Protein AF-A0A397C0P8-F1 (afdb_monomer)

Mean predicted aligned error: 15.75 Å

Structure (mmCIF, N/CA/C/O backbone):
data_AF-A0A397C0P8-F1
#
_entry.id   AF-A0A397C0P8-F1
#
loop_
_atom_site.group_PDB
_atom_site.id
_atom_site.type_symbol
_atom_site.label_atom_id
_atom_site.label_alt_id
_atom_site.label_comp_id
_atom_site.label_asym_id
_atom_site.label_entity_id
_atom_site.label_seq_id
_atom_site.pdbx_PDB_ins_code
_atom_site.Cartn_x
_atom_site.Cartn_y
_atom_site.Cartn_z
_atom_site.occupancy
_atom_site.B_iso_or_equiv
_atom_site.auth_seq_id
_atom_site.auth_comp_id
_atom_site.auth_asym_id
_atom_site.auth_atom_id
_atom_site.pdbx_PDB_model_num
ATOM 1 N N . MET A 1 1 ? -24.902 2.774 13.567 1.00 80.69 1 MET A N 1
ATOM 2 C CA . MET A 1 1 ? -23.503 2.536 13.992 1.00 80.69 1 MET A CA 1
ATOM 3 C C . MET A 1 1 ? -22.785 3.779 14.509 1.00 80.69 1 MET A C 1
ATOM 5 O O . MET A 1 1 ? -22.157 3.687 15.553 1.00 80.69 1 MET A O 1
ATOM 9 N N . THR A 1 2 ? -22.934 4.960 13.901 1.00 84.62 2 THR A N 1
ATOM 10 C CA . THR A 1 2 ? -22.276 6.195 14.388 1.00 84.62 2 THR A CA 1
ATOM 11 C C . THR A 1 2 ? -22.605 6.555 15.844 1.00 84.62 2 THR A C 1
ATOM 13 O O . THR A 1 2 ? -21.698 6.849 16.615 1.00 84.62 2 THR A O 1
ATOM 16 N N . GLN A 1 3 ? -23.877 6.467 16.254 1.00 89.88 3 GLN A N 1
ATOM 17 C CA . GLN A 1 3 ? -24.288 6.738 17.644 1.00 89.88 3 GLN A CA 1
ATOM 18 C C . GLN A 1 3 ? -23.672 5.750 18.644 1.00 89.88 3 GLN A C 1
ATOM 20 O O . GLN A 1 3 ? -23.194 6.150 19.702 1.00 89.88 3 GLN A O 1
ATOM 25 N N . PHE A 1 4 ? -23.600 4.467 18.276 1.00 89.12 4 PHE A N 1
ATOM 26 C CA . PHE A 1 4 ? -22.897 3.458 19.068 1.00 89.12 4 PHE A CA 1
ATOM 27 C C . PHE A 1 4 ? -21.406 3.794 19.203 1.00 89.12 4 PHE A C 1
ATOM 29 O O . PHE A 1 4 ? -20.862 3.742 20.300 1.00 89.12 4 PHE A O 1
ATOM 36 N N . GLY A 1 5 ? -20.763 4.244 18.121 1.00 90.81 5 GLY A N 1
ATOM 37 C CA . GLY A 1 5 ? -19.380 4.718 18.165 1.00 90.81 5 GLY A CA 1
ATOM 38 C C . GLY A 1 5 ? -19.163 5.903 19.102 1.00 90.81 5 GLY A C 1
ATOM 39 O O . GLY A 1 5 ? -18.149 5.949 19.795 1.00 90.81 5 GLY A O 1
ATOM 40 N N . LEU A 1 6 ? -20.102 6.849 19.170 1.00 92.88 6 LEU A N 1
ATOM 41 C CA . LEU A 1 6 ? -20.042 7.952 20.135 1.00 92.88 6 LEU A CA 1
ATOM 42 C C . LEU A 1 6 ? -20.176 7.446 21.576 1.00 92.88 6 LEU A C 1
ATOM 44 O O . LEU A 1 6 ? -19.384 7.838 22.430 1.00 92.88 6 LEU A O 1
ATOM 48 N N . PHE A 1 7 ? -21.117 6.532 21.826 1.00 94.62 7 PHE A N 1
ATOM 49 C CA . PHE A 1 7 ? -21.293 5.901 23.133 1.00 94.62 7 PHE A CA 1
ATOM 50 C C . PHE A 1 7 ? -20.028 5.160 23.591 1.00 94.62 7 PHE A C 1
ATOM 52 O O . PHE A 1 7 ? -19.543 5.427 24.690 1.00 94.62 7 PHE A O 1
ATOM 59 N N . VAL A 1 8 ? -19.465 4.292 22.741 1.00 94.38 8 VAL A N 1
ATOM 60 C CA . VAL A 1 8 ? -18.230 3.543 23.025 1.00 94.38 8 VAL A CA 1
ATOM 61 C C . VAL A 1 8 ? -17.083 4.499 23.324 1.00 94.38 8 VAL A C 1
ATOM 63 O O . VAL A 1 8 ? -16.410 4.355 24.337 1.00 94.38 8 VAL A O 1
ATOM 66 N N . ASN A 1 9 ? -16.894 5.527 22.496 1.00 93.69 9 ASN A N 1
ATOM 67 C CA . ASN A 1 9 ? -15.824 6.500 22.703 1.00 93.69 9 ASN A CA 1
ATOM 68 C C . ASN A 1 9 ? -15.986 7.309 24.004 1.00 93.69 9 ASN A C 1
ATOM 70 O O . ASN A 1 9 ? -14.975 7.677 24.603 1.00 93.69 9 ASN A O 1
ATOM 74 N N . GLY A 1 10 ? -17.222 7.590 24.433 1.00 95.75 10 GLY A N 1
ATOM 75 C CA . GLY A 1 10 ? -17.520 8.275 25.696 1.00 95.75 10 GLY A CA 1
ATOM 76 C C . GLY A 1 10 ? -17.370 7.395 26.941 1.00 95.75 10 GLY A C 1
ATOM 77 O O . GLY A 1 10 ? -17.170 7.921 28.030 1.00 95.75 10 GLY A O 1
ATOM 78 N N . HIS A 1 11 ? -17.414 6.069 26.783 1.00 96.06 11 HIS A N 1
ATOM 79 C CA . HIS A 1 11 ? -17.377 5.094 27.880 1.00 96.06 11 HIS A CA 1
ATOM 80 C C . HIS A 1 11 ? -16.273 4.048 27.685 1.00 96.06 11 HIS A C 1
ATOM 82 O O . HIS A 1 11 ? -16.423 2.903 28.109 1.00 96.06 11 HIS A O 1
ATOM 88 N N . ALA A 1 12 ? -15.174 4.430 27.025 1.00 94.88 12 ALA A N 1
ATOM 89 C CA . ALA A 1 12 ? -14.224 3.482 26.449 1.00 94.88 12 ALA A CA 1
ATOM 90 C C . ALA A 1 12 ? -13.688 2.461 27.465 1.00 94.88 12 ALA A C 1
ATOM 92 O O . ALA A 1 12 ? -13.674 1.265 27.181 1.00 94.88 12 ALA A O 1
ATOM 93 N N . GLU A 1 13 ? -13.322 2.901 28.667 1.00 95.69 13 GLU A N 1
ATOM 94 C CA . GLU A 1 13 ? -12.812 1.999 29.706 1.00 95.69 13 GLU A CA 1
ATOM 95 C C . GLU A 1 13 ? -13.915 1.120 30.314 1.00 95.69 13 GLU A C 1
ATOM 97 O O . GLU A 1 13 ? -13.709 -0.071 30.522 1.00 95.69 13 GLU A O 1
ATOM 102 N N . ALA A 1 14 ? -15.127 1.653 30.497 1.00 96.44 14 ALA A N 1
ATOM 103 C CA . ALA A 1 14 ? -16.252 0.898 31.057 1.00 96.44 14 ALA A CA 1
ATOM 104 C C . ALA A 1 14 ? -16.729 -0.251 30.148 1.00 96.44 14 ALA A C 1
ATOM 106 O O . ALA A 1 14 ? -17.325 -1.218 30.625 1.00 96.44 14 ALA A O 1
ATOM 107 N N . VAL A 1 15 ? -16.493 -0.152 28.836 1.00 94.69 15 VAL A N 1
ATOM 108 C CA . VAL A 1 15 ? -16.878 -1.182 27.856 1.00 94.69 15 VAL A CA 1
ATOM 109 C C . VAL A 1 15 ? -15.688 -1.948 27.272 1.00 94.69 15 VAL A C 1
ATOM 111 O O . VAL A 1 15 ? -15.902 -2.849 26.462 1.00 94.69 15 VAL A O 1
ATOM 114 N N . ARG A 1 16 ? -14.449 -1.642 27.686 1.00 95.62 16 ARG A N 1
ATOM 115 C CA . ARG A 1 16 ? -13.215 -2.220 27.124 1.00 95.62 16 ARG A CA 1
ATOM 116 C C . ARG A 1 16 ? -13.235 -3.743 27.128 1.00 95.62 16 ARG A C 1
ATOM 118 O O . ARG A 1 16 ? -13.073 -4.353 26.075 1.00 95.62 16 ARG A O 1
ATOM 125 N N . ASP A 1 17 ? -13.517 -4.335 28.286 1.00 95.31 17 ASP A N 1
ATOM 126 C CA . ASP A 1 17 ? -13.526 -5.788 28.491 1.00 95.31 17 ASP A CA 1
ATOM 127 C C . ASP A 1 17 ? -14.584 -6.532 27.668 1.00 95.31 17 ASP A C 1
ATOM 129 O O . ASP A 1 17 ? -14.535 -7.755 27.568 1.00 95.31 17 ASP A O 1
ATOM 133 N N . LYS A 1 18 ? -15.543 -5.804 27.085 1.00 92.94 18 LYS A N 1
ATOM 134 C CA . LYS A 1 18 ? -16.573 -6.356 26.199 1.00 92.94 18 LYS A CA 1
ATOM 135 C C . LYS A 1 18 ? -16.204 -6.234 24.721 1.00 92.94 18 LYS A C 1
ATOM 137 O O . LYS A 1 18 ? -16.788 -6.932 23.903 1.00 92.94 18 LYS A O 1
ATOM 142 N N . LEU A 1 19 ? -15.279 -5.338 24.372 1.00 92.81 19 LEU A N 1
ATOM 143 C CA . LEU A 1 19 ? -14.943 -5.022 22.983 1.00 92.81 19 LEU A CA 1
ATOM 144 C C . LEU A 1 19 ? -13.586 -5.578 22.565 1.00 92.81 19 LEU A C 1
ATOM 146 O O . LEU A 1 19 ? -13.484 -6.154 21.486 1.00 92.81 19 LEU A O 1
ATOM 150 N N . VAL A 1 20 ? -12.548 -5.433 23.390 1.00 96.19 20 VAL A N 1
ATOM 151 C CA . VAL A 1 20 ? -11.166 -5.767 23.011 1.00 96.19 20 VAL A CA 1
ATOM 152 C C . VAL A 1 20 ? -10.491 -6.690 24.021 1.00 96.19 20 VAL A C 1
ATOM 154 O O . VAL A 1 20 ? -10.729 -6.612 25.223 1.00 96.19 20 VAL A O 1
ATOM 157 N N . LYS A 1 21 ? -9.619 -7.579 23.530 1.00 96.19 21 LYS A N 1
ATOM 158 C CA . LYS A 1 21 ? -8.904 -8.562 24.365 1.00 96.19 21 LYS A CA 1
ATOM 159 C C . LYS A 1 21 ? -7.858 -7.918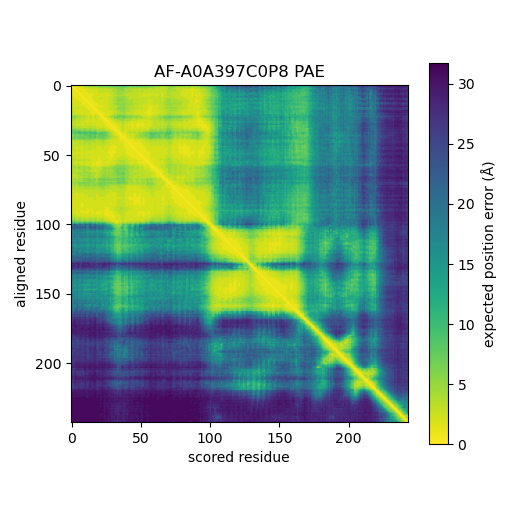 25.285 1.00 96.19 21 LYS A C 1
ATOM 161 O O . LYS A 1 21 ? -7.559 -8.458 26.348 1.00 96.19 21 LYS A O 1
ATOM 166 N N . HIS A 1 22 ? -7.274 -6.792 24.870 1.00 94.94 22 HIS A N 1
ATOM 167 C CA . HIS A 1 22 ? -6.216 -6.113 25.618 1.00 94.94 22 HIS A CA 1
ATOM 168 C C . HIS A 1 22 ? -6.798 -5.228 26.729 1.00 94.94 22 HIS A C 1
ATOM 170 O O . HIS A 1 22 ? -7.733 -4.457 26.511 1.00 94.94 22 HIS A O 1
ATOM 176 N N . LYS A 1 23 ? -6.219 -5.339 27.928 1.00 92.81 23 LYS A N 1
ATOM 177 C CA . LYS A 1 23 ? -6.757 -4.725 29.151 1.00 92.81 23 LYS A CA 1
ATOM 178 C C . LYS A 1 23 ? -6.413 -3.253 29.321 1.00 92.81 23 LYS A C 1
ATOM 180 O O . LYS A 1 23 ? -7.170 -2.531 29.951 1.00 92.81 23 LYS A O 1
ATOM 185 N N . GLU A 1 24 ? -5.321 -2.797 28.722 1.00 93.25 24 GLU A N 1
ATOM 186 C CA . GLU A 1 24 ? -4.852 -1.420 28.846 1.00 93.25 24 GLU A CA 1
ATOM 187 C C . GLU A 1 24 ? -4.226 -0.942 27.536 1.00 93.25 24 GLU A C 1
ATOM 189 O O . GLU A 1 24 ? -3.826 -1.741 26.684 1.00 93.25 24 GLU A O 1
ATOM 194 N N . GLY A 1 25 ? -4.136 0.379 27.382 1.00 94.25 25 GLY A N 1
ATOM 195 C CA . GLY A 1 25 ? -3.481 1.006 26.240 1.00 94.25 25 GLY A CA 1
ATOM 196 C C . GLY A 1 25 ? -4.190 0.748 24.910 1.00 94.25 25 GLY A C 1
ATOM 197 O O . GLY A 1 25 ? -5.416 0.591 24.848 1.00 94.25 25 GLY A O 1
ATOM 198 N N . THR A 1 26 ? -3.392 0.756 23.840 1.00 96.31 26 THR A N 1
ATOM 199 C CA . THR A 1 26 ? -3.860 0.589 22.462 1.00 96.31 26 THR A CA 1
ATOM 200 C C . THR A 1 26 ? -3.026 -0.428 21.699 1.00 96.31 26 THR A C 1
ATOM 202 O O . THR A 1 26 ? -1.800 -0.423 21.816 1.00 96.31 26 THR A O 1
ATOM 205 N N . GLN A 1 27 ? -3.665 -1.205 20.830 1.00 96.69 27 GLN A N 1
ATOM 206 C CA . GLN A 1 27 ? -2.996 -2.117 19.904 1.00 96.69 27 GLN A CA 1
ATOM 207 C C . GLN A 1 27 ? -2.708 -1.425 18.563 1.00 96.69 27 GLN A C 1
ATOM 209 O O . GLN A 1 27 ? -3.587 -0.810 17.960 1.00 96.69 27 GLN A O 1
ATOM 214 N N . GLY A 1 28 ? -1.473 -1.527 18.072 1.00 96.81 28 GLY A N 1
ATOM 215 C CA . GLY A 1 28 ? -1.104 -1.011 16.752 1.00 96.81 28 GLY A CA 1
ATOM 216 C C . GLY A 1 28 ? -1.494 -1.969 15.632 1.00 96.81 28 GLY A C 1
ATOM 217 O O . GLY A 1 28 ? -1.128 -3.142 15.680 1.00 96.81 28 GLY A O 1
ATOM 218 N N . LEU A 1 29 ? -2.189 -1.453 14.618 1.00 97.44 29 LEU A N 1
ATOM 219 C CA . LEU A 1 29 ? -2.523 -2.153 13.378 1.00 97.44 29 LEU A CA 1
ATOM 220 C C . LEU A 1 29 ? -1.790 -1.494 12.211 1.00 97.44 29 LEU A C 1
ATOM 222 O O . LEU A 1 29 ? -1.786 -0.264 12.077 1.00 97.44 29 LEU A O 1
ATOM 226 N N . VAL A 1 30 ? -1.159 -2.312 11.365 1.00 95.44 30 VAL A N 1
ATOM 227 C CA . VAL A 1 30 ? -0.330 -1.825 10.258 1.00 95.44 30 VAL A CA 1
ATOM 228 C C . VAL A 1 30 ? -0.725 -2.507 8.959 1.00 95.44 30 VAL A C 1
ATOM 230 O O . VAL A 1 30 ? -0.586 -3.721 8.811 1.00 95.44 30 VAL A O 1
ATOM 233 N N . VAL A 1 31 ? -1.139 -1.711 7.975 1.00 93.06 31 VAL A N 1
ATOM 234 C CA . VAL A 1 31 ? -1.390 -2.184 6.609 1.00 93.06 31 VAL A CA 1
ATOM 235 C C . VAL A 1 31 ? -0.306 -1.654 5.685 1.00 93.06 31 VAL A C 1
ATOM 237 O O . VAL A 1 31 ? 0.074 -0.485 5.750 1.00 93.06 31 VAL A O 1
ATOM 240 N N . LYS A 1 32 ? 0.208 -2.529 4.822 1.00 88.56 32 LYS A N 1
ATOM 241 C CA . LYS A 1 32 ? 1.144 -2.172 3.755 1.00 88.56 32 LYS A CA 1
ATOM 242 C C . LYS A 1 32 ? 0.407 -2.210 2.424 1.00 88.56 32 LYS A C 1
ATOM 244 O O . LYS A 1 32 ? -0.271 -3.194 2.144 1.00 88.56 32 LYS A O 1
ATOM 249 N N . ALA A 1 33 ? 0.559 -1.168 1.617 1.00 84.81 33 ALA A N 1
ATOM 250 C CA . ALA A 1 33 ? -0.023 -1.107 0.281 1.00 84.81 33 ALA A CA 1
ATOM 251 C C . ALA A 1 33 ? 0.955 -0.480 -0.712 1.00 84.81 33 ALA A C 1
ATOM 253 O O . ALA A 1 33 ? 1.837 0.293 -0.329 1.00 84.81 33 ALA A O 1
ATOM 254 N N . VAL A 1 34 ? 0.807 -0.824 -1.989 1.00 78.75 34 VAL A N 1
ATOM 255 C CA . VAL A 1 34 ? 1.521 -0.157 -3.080 1.00 78.75 34 VAL A CA 1
ATOM 256 C C . VAL A 1 34 ? 0.727 1.080 -3.490 1.00 78.75 34 VAL A C 1
ATOM 258 O O . VAL A 1 34 ? -0.500 1.043 -3.526 1.00 78.75 34 VAL A O 1
ATOM 261 N N . GLY A 1 35 ? 1.423 2.181 -3.763 1.00 74.25 35 GLY A N 1
ATOM 262 C CA . GLY A 1 35 ? 0.819 3.422 -4.240 1.00 74.25 35 GLY A CA 1
ATOM 263 C C . GLY A 1 35 ? 1.264 4.649 -3.452 1.00 74.25 35 GLY A C 1
ATOM 264 O O . GLY A 1 35 ? 2.120 4.594 -2.572 1.00 74.25 35 GLY A O 1
ATOM 265 N N . SER A 1 36 ? 0.677 5.789 -3.796 1.00 75.69 36 SER A N 1
ATOM 266 C CA . SER A 1 36 ? 0.882 7.075 -3.129 1.00 75.69 36 SER A CA 1
ATOM 267 C C . SER A 1 36 ? -0.357 7.463 -2.328 1.00 75.69 36 SER A C 1
ATOM 269 O O . SER A 1 36 ? -1.413 6.862 -2.490 1.00 75.69 36 SER A O 1
ATOM 271 N N . LEU A 1 37 ? -0.284 8.530 -1.527 1.00 76.31 37 LEU A N 1
ATOM 272 C CA . LEU A 1 37 ? -1.462 9.063 -0.825 1.00 76.31 37 LEU A CA 1
ATOM 273 C C . LEU A 1 37 ? -2.644 9.360 -1.774 1.00 76.31 37 LEU A C 1
ATOM 275 O O . LEU A 1 37 ? -3.798 9.301 -1.358 1.00 76.31 37 LEU A O 1
ATOM 279 N N . ARG A 1 38 ? -2.348 9.680 -3.042 1.00 79.00 38 ARG A N 1
ATOM 280 C CA . ARG A 1 38 ? -3.343 10.015 -4.070 1.00 79.00 38 ARG A CA 1
ATOM 281 C C . ARG A 1 38 ? -3.820 8.818 -4.889 1.00 79.00 38 ARG A C 1
ATOM 283 O O . ARG A 1 38 ? -4.856 8.930 -5.527 1.00 79.00 38 ARG A O 1
ATOM 290 N N . THR A 1 39 ? -3.059 7.726 -4.914 1.00 80.56 39 THR A N 1
ATOM 291 C CA . THR A 1 39 ? -3.330 6.572 -5.789 1.00 80.56 39 THR A CA 1
ATOM 292 C C . THR A 1 39 ? -3.635 5.292 -5.027 1.00 80.56 39 THR A C 1
ATOM 294 O O . THR A 1 39 ? -4.123 4.340 -5.623 1.00 80.56 39 THR A O 1
ATOM 297 N N . VAL A 1 40 ? -3.364 5.254 -3.721 1.00 84.69 40 VAL A N 1
ATOM 298 C CA . VAL A 1 40 ? -3.695 4.100 -2.891 1.00 84.69 40 VAL A CA 1
ATOM 299 C C . VAL A 1 40 ? -5.208 3.950 -2.760 1.00 84.69 40 VAL A C 1
ATOM 301 O O . VAL A 1 40 ? -5.934 4.925 -2.560 1.00 84.69 40 VAL A O 1
ATOM 304 N N . ASP A 1 41 ? -5.670 2.706 -2.827 1.00 89.94 41 ASP A N 1
ATOM 305 C CA . ASP A 1 41 ? -7.048 2.350 -2.526 1.00 89.94 41 ASP A CA 1
ATOM 306 C C . ASP A 1 41 ? -7.303 2.459 -1.012 1.00 89.94 41 ASP A C 1
ATOM 308 O O . ASP A 1 41 ? -6.924 1.595 -0.215 1.00 89.94 41 ASP A O 1
ATOM 312 N N . HIS A 1 42 ? -7.946 3.553 -0.603 1.00 90.38 42 HIS A N 1
ATOM 313 C CA . HIS A 1 42 ? -8.305 3.801 0.797 1.00 90.38 42 HIS A CA 1
ATOM 314 C C . HIS A 1 42 ? -9.363 2.823 1.322 1.00 90.38 42 HIS A C 1
ATOM 316 O O . HIS A 1 42 ? -9.376 2.535 2.520 1.00 90.38 42 HIS A O 1
ATOM 322 N N . GLY A 1 43 ? -10.220 2.288 0.448 1.00 93.19 43 GLY A N 1
ATOM 323 C CA . GLY A 1 43 ? -11.213 1.280 0.811 1.00 93.19 43 GLY A CA 1
ATOM 324 C C . GLY A 1 43 ? -10.558 -0.049 1.168 1.00 93.19 43 GLY A C 1
ATOM 325 O O . GLY A 1 43 ? -10.869 -0.636 2.209 1.00 93.19 43 GLY A O 1
ATOM 326 N N . PHE A 1 44 ? -9.571 -0.466 0.374 1.00 92.81 44 PHE A N 1
ATOM 327 C CA . PHE A 1 44 ? -8.722 -1.612 0.687 1.00 92.81 44 PHE A CA 1
ATOM 328 C C . PHE A 1 44 ? -7.996 -1.428 2.026 1.00 92.81 44 PHE A C 1
ATOM 330 O O . PHE A 1 44 ? -8.041 -2.317 2.876 1.00 92.81 44 PHE A O 1
ATOM 337 N N . LEU A 1 45 ? -7.382 -0.260 2.264 1.00 94.94 45 LEU A N 1
ATOM 338 C CA . LEU A 1 45 ? -6.706 0.026 3.537 1.00 94.94 45 LEU A CA 1
ATOM 339 C C . LEU A 1 45 ? -7.657 -0.095 4.737 1.00 94.94 45 LEU A C 1
ATOM 341 O O . LEU A 1 45 ? -7.306 -0.730 5.732 1.00 94.94 45 LEU A O 1
ATOM 345 N N . ALA A 1 46 ? -8.851 0.497 4.644 1.00 95.31 46 ALA A N 1
ATOM 346 C CA . ALA A 1 46 ? -9.842 0.458 5.716 1.00 95.31 46 ALA A CA 1
ATOM 347 C C . ALA A 1 46 ? -10.316 -0.974 6.000 1.00 95.31 46 ALA A C 1
ATOM 349 O O . ALA A 1 46 ? -10.345 -1.394 7.156 1.00 95.31 46 ALA A O 1
ATOM 350 N N . THR A 1 47 ? -10.619 -1.737 4.948 1.00 94.56 47 THR A N 1
ATOM 351 C CA . THR A 1 47 ? -11.088 -3.126 5.060 1.00 94.56 47 THR A CA 1
ATOM 352 C C . THR A 1 47 ? -10.016 -4.021 5.687 1.00 94.56 47 THR A C 1
ATOM 354 O O . THR A 1 47 ? -10.299 -4.776 6.614 1.00 94.56 47 THR A O 1
ATOM 357 N N . GLN A 1 48 ? -8.755 -3.875 5.267 1.00 95.50 48 GLN A N 1
ATOM 358 C CA . GLN A 1 48 ? -7.634 -4.638 5.826 1.00 95.50 48 GLN A CA 1
ATOM 359 C C . GLN A 1 48 ? -7.370 -4.314 7.302 1.00 95.50 48 GLN A C 1
ATOM 361 O O . GLN A 1 48 ? -7.037 -5.211 8.077 1.00 95.50 48 GLN A O 1
ATOM 366 N N . LEU A 1 49 ? -7.524 -3.051 7.714 1.00 96.50 49 LEU A N 1
ATOM 367 C CA . LEU A 1 49 ? -7.406 -2.671 9.125 1.00 96.50 49 LEU A CA 1
ATOM 368 C C . LEU A 1 49 ? -8.516 -3.307 9.972 1.00 96.50 49 LEU A C 1
ATOM 370 O O . LEU A 1 49 ? -8.229 -3.788 11.065 1.00 96.50 49 LEU A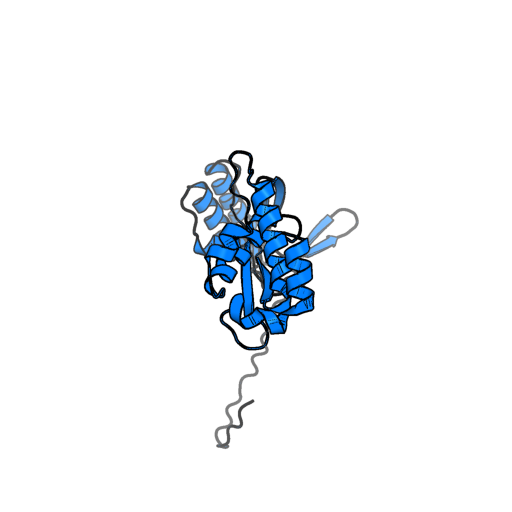 O 1
ATOM 374 N N . VAL A 1 50 ? -9.757 -3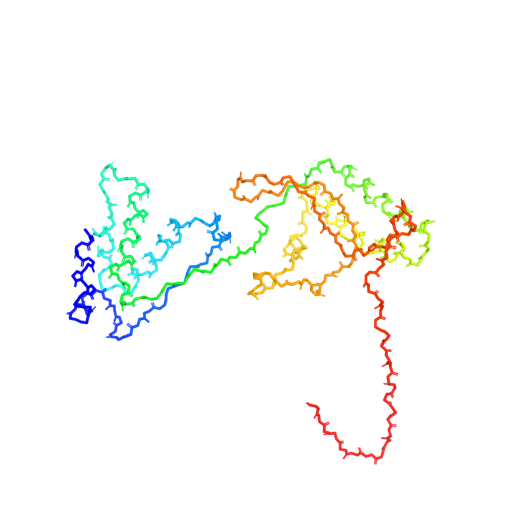.350 9.476 1.00 95.06 50 VAL A N 1
ATOM 375 C CA . VAL A 1 50 ? -10.870 -4.026 10.169 1.00 95.06 50 VAL A CA 1
ATOM 376 C C . VAL A 1 50 ? -10.634 -5.533 10.258 1.00 95.06 50 VAL A C 1
ATOM 378 O O . VAL A 1 50 ? -10.855 -6.125 11.316 1.00 95.06 50 VAL A O 1
ATOM 381 N N . GLN A 1 51 ? -10.107 -6.150 9.199 1.00 93.94 51 GLN A N 1
ATOM 382 C CA . GLN A 1 51 ? -9.762 -7.569 9.221 1.00 93.94 51 GLN A CA 1
ATOM 383 C C . GLN A 1 51 ? -8.732 -7.880 10.316 1.00 93.94 51 GLN A C 1
ATOM 385 O O . GLN A 1 51 ? -8.961 -8.772 11.124 1.00 93.94 51 GLN A O 1
ATOM 390 N N . GLN A 1 52 ? -7.644 -7.103 10.405 1.00 95.50 52 GLN A N 1
ATOM 391 C CA . GLN A 1 52 ? -6.651 -7.265 11.478 1.00 95.50 52 GLN A CA 1
ATOM 392 C C . GLN A 1 52 ? -7.241 -6.973 12.865 1.00 95.50 52 GLN A C 1
ATOM 394 O O . GLN A 1 52 ? -6.923 -7.653 13.834 1.00 95.50 52 GLN A O 1
ATOM 399 N N . MET A 1 53 ? -8.107 -5.961 12.980 1.00 95.62 53 MET A N 1
ATOM 400 C CA . MET A 1 53 ? -8.761 -5.603 14.242 1.00 95.62 53 MET A CA 1
ATOM 401 C C . MET A 1 53 ? -9.589 -6.754 14.810 1.00 95.62 53 MET A C 1
ATOM 403 O O . MET A 1 53 ? -9.620 -6.928 16.027 1.00 95.62 53 MET A O 1
ATOM 407 N N . THR A 1 54 ? -10.241 -7.526 13.940 1.00 93.44 54 THR A N 1
ATOM 408 C CA . THR A 1 54 ? -11.155 -8.613 14.317 1.00 93.44 54 THR A CA 1
ATOM 409 C C . THR A 1 54 ? -10.469 -9.653 15.207 1.00 93.44 54 THR A C 1
ATOM 411 O O . THR A 1 54 ? -11.056 -10.096 16.193 1.00 93.44 54 THR A O 1
ATOM 414 N N . ASP A 1 55 ? -9.185 -9.934 14.971 1.00 93.62 55 ASP A N 1
ATOM 415 C CA . ASP A 1 55 ? -8.388 -10.866 15.783 1.00 93.62 55 ASP A CA 1
ATOM 416 C C . ASP A 1 55 ? -8.160 -10.380 17.226 1.00 93.62 55 ASP A C 1
ATOM 418 O O . ASP A 1 55 ? -7.845 -11.166 18.129 1.00 93.62 55 ASP A O 1
ATOM 422 N N . HIS A 1 56 ? -8.350 -9.085 17.471 1.00 95.00 56 HIS A N 1
ATOM 423 C CA . HIS A 1 56 ? -8.167 -8.436 18.764 1.00 95.00 56 HIS A CA 1
ATOM 424 C C . HIS A 1 56 ? -9.484 -8.120 19.488 1.00 95.00 56 HIS A C 1
ATOM 426 O O . HIS A 1 56 ? -9.438 -7.627 20.621 1.00 95.00 56 HIS A O 1
ATOM 432 N N . LEU A 1 57 ? -10.637 -8.410 18.877 1.00 94.38 57 LEU A N 1
ATOM 433 C CA . LEU A 1 57 ? -11.950 -8.241 19.502 1.00 94.38 57 LEU A CA 1
ATOM 434 C C . LEU A 1 57 ? -12.281 -9.415 20.423 1.00 94.38 57 LEU A C 1
ATOM 436 O O . LEU A 1 57 ? -11.904 -10.550 20.145 1.00 94.38 57 LEU A O 1
ATOM 440 N N . VAL A 1 58 ? -12.993 -9.160 21.522 1.00 94.38 58 VAL A N 1
ATOM 441 C CA . VAL A 1 58 ? -13.469 -10.242 22.411 1.00 94.38 58 VAL A CA 1
ATOM 442 C C . VAL A 1 58 ? -14.431 -11.164 21.666 1.00 94.38 58 VAL A C 1
ATOM 444 O O . VAL A 1 58 ? -14.302 -12.382 21.754 1.00 94.38 58 VAL A O 1
ATOM 447 N N . ASP A 1 59 ? -15.342 -10.565 20.903 1.00 92.06 59 ASP A N 1
ATOM 448 C CA . ASP A 1 59 ? -16.265 -11.249 20.009 1.00 92.06 59 ASP A CA 1
ATOM 449 C C . ASP A 1 59 ? -16.084 -10.703 18.587 1.00 92.06 59 ASP A C 1
ATOM 451 O O . ASP A 1 59 ? -16.347 -9.527 18.312 1.00 92.06 59 ASP A O 1
ATOM 455 N N . SER A 1 60 ? -15.613 -11.557 17.677 1.00 88.44 60 SER A N 1
ATOM 456 C CA . SER A 1 60 ? -15.418 -11.204 16.272 1.00 88.44 60 SER A CA 1
ATOM 457 C C . SER A 1 60 ? -16.735 -10.886 15.563 1.00 88.44 60 SER A C 1
ATOM 459 O O . SER A 1 60 ? -16.721 -10.090 14.624 1.00 88.44 60 SER A O 1
ATOM 461 N N . ALA A 1 61 ? -17.873 -11.410 16.035 1.00 87.44 61 ALA A N 1
ATOM 462 C CA . ALA A 1 61 ? -19.190 -11.142 15.455 1.00 87.44 61 ALA A CA 1
ATOM 463 C C . ALA A 1 61 ? -19.588 -9.659 15.550 1.00 87.44 61 ALA A C 1
ATOM 465 O O . ALA A 1 61 ? -20.408 -9.182 14.767 1.00 87.44 61 ALA A O 1
ATOM 466 N N . ILE A 1 62 ? -18.966 -8.885 16.449 1.00 85.50 62 ILE A N 1
ATOM 467 C CA . ILE A 1 62 ? -19.158 -7.430 16.521 1.00 85.50 62 ILE A CA 1
ATOM 468 C C . ILE A 1 62 ? -18.741 -6.761 15.206 1.00 85.50 62 ILE A C 1
ATOM 470 O O . ILE A 1 62 ? -19.397 -5.818 14.765 1.00 85.50 62 ILE A O 1
ATOM 474 N N . SER A 1 63 ? -17.676 -7.246 14.561 1.00 85.38 63 SER A N 1
ATOM 475 C CA . SER A 1 63 ? -17.238 -6.711 13.268 1.00 85.38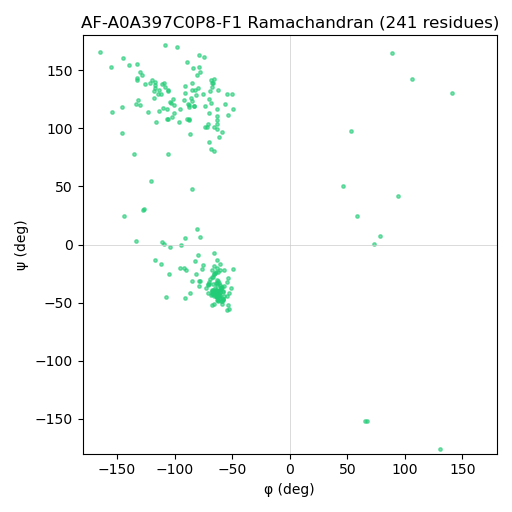 63 SER A CA 1
ATOM 476 C C . SER A 1 63 ? -18.290 -6.951 12.179 1.00 85.38 63 SER A C 1
ATOM 478 O O . SER A 1 63 ? -18.657 -6.018 11.466 1.00 85.38 63 SER A O 1
ATOM 480 N N . GLU A 1 64 ? -18.856 -8.157 12.123 1.00 83.75 64 GLU A N 1
ATOM 481 C CA . GLU A 1 64 ? -19.916 -8.536 11.183 1.00 83.75 64 GLU A CA 1
ATOM 482 C C . GLU A 1 64 ? -21.228 -7.794 11.450 1.00 83.75 64 GLU A C 1
ATOM 484 O O . GLU A 1 64 ? -21.940 -7.446 10.516 1.00 83.75 64 GLU A O 1
ATOM 489 N N . TRP A 1 65 ? -21.538 -7.509 12.717 1.00 85.38 65 TRP A N 1
ATOM 490 C CA . TRP A 1 65 ? -22.728 -6.755 13.106 1.00 85.38 65 TRP A CA 1
ATOM 491 C C . TRP A 1 65 ? -22.645 -5.268 12.727 1.00 85.38 65 TRP A C 1
ATOM 493 O O . TRP A 1 65 ? -23.657 -4.649 12.389 1.00 85.38 65 TRP A O 1
ATOM 503 N N . VAL A 1 66 ? -21.448 -4.676 12.785 1.00 83.88 66 VAL A N 1
ATOM 504 C CA . VAL A 1 66 ? -21.225 -3.271 12.404 1.00 83.88 66 VAL A CA 1
ATOM 505 C C . VAL A 1 66 ? -21.142 -3.107 10.885 1.00 83.88 66 VAL A C 1
ATOM 507 O O . VAL A 1 66 ? -21.601 -2.086 10.359 1.00 83.88 66 VAL A O 1
ATOM 510 N N . LEU A 1 67 ? -20.563 -4.081 10.178 1.00 89.19 67 LEU A N 1
ATOM 511 C CA . LEU A 1 67 ? -20.452 -4.060 8.723 1.00 89.19 67 LEU A CA 1
ATOM 512 C C . LEU A 1 67 ? -21.805 -4.391 8.064 1.00 89.19 67 LEU A C 1
ATOM 514 O O . LEU A 1 67 ? -22.421 -5.403 8.386 1.00 89.19 67 LEU A O 1
ATOM 518 N N . PRO A 1 68 ? -22.286 -3.578 7.108 1.00 85.88 68 PRO A N 1
ATOM 519 C CA . PRO A 1 68 ? -23.560 -3.847 6.452 1.00 85.88 68 PRO A CA 1
ATOM 520 C C . PRO A 1 68 ? -23.496 -5.134 5.612 1.00 85.88 68 PRO A C 1
ATOM 522 O O . PRO A 1 68 ? -22.488 -5.428 4.965 1.00 85.88 68 PRO A O 1
ATOM 525 N N . SER A 1 69 ? -24.592 -5.896 5.612 1.00 89.12 69 SER A N 1
ATOM 526 C CA . SER A 1 69 ? -24.721 -7.178 4.899 1.00 89.12 69 SER A CA 1
ATOM 527 C C . SER A 1 69 ? -26.122 -7.407 4.307 1.00 89.12 69 SER A C 1
ATOM 529 O O . SER A 1 69 ? -26.532 -8.541 4.068 1.00 89.12 69 SER A O 1
ATOM 531 N N . PHE A 1 70 ? -26.866 -6.330 4.040 1.00 89.44 70 PHE A N 1
ATOM 532 C CA . PHE A 1 70 ? -28.192 -6.390 3.422 1.00 89.44 70 PHE A CA 1
ATOM 533 C C . PHE A 1 70 ? -28.100 -6.708 1.924 1.00 89.44 70 PHE A C 1
ATOM 535 O O . PHE A 1 70 ? -27.077 -6.476 1.287 1.00 89.44 70 PHE A O 1
ATOM 542 N N . ILE A 1 71 ? -29.200 -7.164 1.319 1.00 92.25 71 ILE A N 1
ATOM 543 C CA . ILE A 1 71 ? -29.251 -7.465 -0.126 1.00 92.25 71 ILE A CA 1
ATOM 544 C C . ILE A 1 71 ? -28.972 -6.243 -1.019 1.00 92.25 71 ILE A C 1
ATOM 546 O O . ILE A 1 71 ? -28.591 -6.397 -2.172 1.00 92.25 71 ILE A O 1
ATOM 550 N N . THR A 1 72 ? -29.164 -5.033 -0.491 1.00 93.69 72 THR A N 1
ATOM 551 C CA . THR A 1 72 ? -28.870 -3.765 -1.173 1.00 93.69 72 THR A CA 1
ATOM 552 C C . THR A 1 72 ? -27.484 -3.216 -0.835 1.00 93.69 72 THR A C 1
ATOM 554 O O . THR A 1 72 ? -27.141 -2.133 -1.295 1.00 93.69 72 THR A O 1
ATOM 557 N N . THR A 1 73 ? -26.707 -3.905 0.007 1.00 92.88 73 THR A N 1
ATOM 558 C CA . THR A 1 73 ? -25.368 -3.466 0.404 1.00 92.88 73 THR A CA 1
ATOM 559 C C . THR A 1 73 ? -24.405 -3.583 -0.768 1.00 92.88 73 THR A C 1
ATOM 561 O O . THR A 1 73 ? -24.214 -4.658 -1.332 1.00 92.88 73 THR A O 1
ATOM 564 N N . THR A 1 74 ? -23.748 -2.471 -1.076 1.00 94.56 74 THR A N 1
ATOM 565 C CA . THR A 1 74 ? -22.679 -2.370 -2.069 1.00 94.56 74 THR A CA 1
ATOM 566 C C . THR A 1 74 ? -21.296 -2.417 -1.414 1.00 94.56 74 THR A C 1
ATOM 568 O O . THR A 1 74 ? -21.151 -2.289 -0.194 1.00 94.56 74 THR A O 1
ATOM 571 N N . ASP A 1 75 ? -20.247 -2.532 -2.228 1.00 92.06 75 ASP A N 1
ATOM 572 C CA . ASP A 1 75 ? -18.863 -2.446 -1.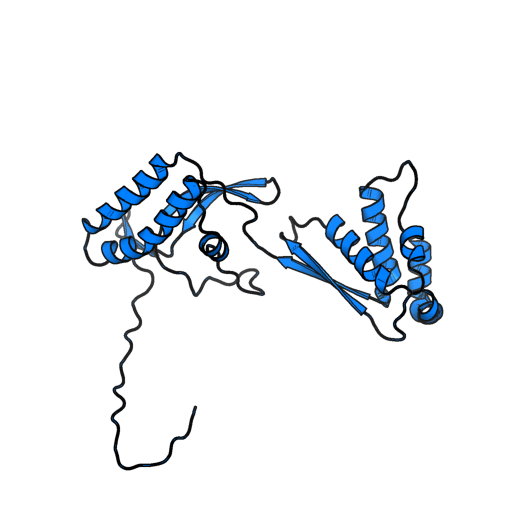744 1.00 92.06 75 ASP A CA 1
ATOM 573 C C . ASP A 1 75 ? -18.555 -1.080 -1.109 1.00 92.06 75 ASP A C 1
ATOM 575 O O . ASP A 1 75 ? -17.834 -1.001 -0.116 1.00 92.06 75 ASP A O 1
ATOM 579 N N . HIS A 1 76 ? -19.171 -0.004 -1.611 1.00 92.69 76 HIS A N 1
ATOM 580 C CA . HIS A 1 76 ? -19.034 1.333 -1.030 1.00 92.69 76 HIS A CA 1
ATOM 581 C C . HIS A 1 76 ? -19.623 1.392 0.384 1.00 92.69 76 HIS A C 1
ATOM 583 O O . HIS A 1 76 ? -18.997 1.951 1.286 1.00 92.69 76 HIS A O 1
ATOM 589 N N . ASP A 1 77 ? -20.780 0.762 0.608 1.00 92.94 77 ASP A N 1
ATOM 590 C CA . ASP A 1 77 ? -21.398 0.686 1.936 1.00 92.94 77 ASP A CA 1
ATOM 591 C C . ASP A 1 77 ? -20.503 -0.075 2.921 1.00 92.94 77 ASP A C 1
ATOM 593 O O . ASP A 1 77 ? -20.347 0.337 4.073 1.00 92.94 77 ASP A O 1
ATOM 597 N N . ARG A 1 78 ? -19.857 -1.157 2.465 1.00 92.62 78 ARG A N 1
ATOM 598 C CA . ARG A 1 78 ? -18.889 -1.915 3.272 1.00 92.62 78 ARG A CA 1
ATOM 599 C C . ARG A 1 78 ? -17.628 -1.120 3.591 1.00 92.62 78 ARG A C 1
ATOM 601 O O . ARG A 1 78 ? -17.149 -1.183 4.725 1.00 92.62 78 ARG A O 1
ATOM 608 N N . ILE A 1 79 ? -17.114 -0.335 2.645 1.00 94.12 79 ILE A N 1
ATOM 609 C CA . ILE A 1 79 ? -15.975 0.563 2.881 1.00 94.12 79 ILE A CA 1
ATOM 610 C C . ILE A 1 79 ? -16.341 1.621 3.930 1.00 94.12 79 ILE A C 1
ATOM 612 O O . ILE A 1 79 ? -15.605 1.810 4.900 1.00 94.12 79 ILE A O 1
ATOM 616 N N . VAL A 1 80 ? -17.500 2.272 3.790 1.00 93.12 80 VAL A N 1
ATOM 617 C CA . VAL A 1 80 ? -17.984 3.258 4.771 1.00 93.12 80 VAL A CA 1
ATOM 618 C C . VAL A 1 80 ? -18.178 2.607 6.141 1.00 93.12 80 VAL A C 1
ATOM 620 O O . VAL A 1 80 ? -17.722 3.153 7.147 1.00 93.12 80 VAL A O 1
ATOM 623 N N . GLY A 1 81 ? -18.781 1.416 6.193 1.00 93.06 81 GLY A N 1
ATOM 624 C CA . GLY A 1 81 ? -18.925 0.630 7.419 1.00 93.06 81 GLY A CA 1
ATOM 625 C C . GLY A 1 81 ? -17.581 0.315 8.074 1.00 93.06 81 GLY A C 1
ATOM 626 O O . GLY A 1 81 ? -17.444 0.453 9.290 1.00 93.06 81 GLY A O 1
ATOM 627 N N . SER A 1 82 ? -16.565 -0.007 7.271 1.00 95.06 82 SER A N 1
ATOM 628 C CA . SER A 1 82 ? -15.212 -0.269 7.760 1.00 95.06 82 SER A CA 1
ATOM 629 C C . SER A 1 82 ? -14.617 0.973 8.421 1.00 95.06 82 SER A C 1
ATOM 631 O O . SER A 1 82 ? -14.158 0.906 9.558 1.00 95.06 82 SER A O 1
ATOM 633 N N . VAL A 1 83 ? -14.708 2.141 7.777 1.00 94.31 83 VAL A N 1
ATOM 634 C CA . VAL A 1 83 ? -14.244 3.413 8.360 1.00 94.31 83 VAL A CA 1
ATOM 635 C C . VAL A 1 83 ? -14.994 3.746 9.655 1.00 94.31 83 VAL A C 1
ATOM 637 O O . VAL A 1 83 ? -14.378 4.179 10.632 1.00 94.31 83 VAL A O 1
ATOM 640 N N . VAL A 1 84 ? -16.309 3.506 9.706 1.00 93.50 84 VAL A N 1
ATOM 641 C CA . VAL A 1 84 ? -17.109 3.701 10.925 1.00 93.50 84 VAL A CA 1
ATOM 642 C C . VAL A 1 84 ? -16.643 2.769 12.045 1.00 93.50 84 VAL A C 1
ATOM 644 O O . VAL A 1 84 ? -16.494 3.230 13.176 1.00 93.50 84 VAL A O 1
ATOM 647 N N . MET A 1 85 ? -16.348 1.500 11.754 1.00 93.38 85 MET A N 1
ATOM 648 C CA . MET A 1 85 ? -15.813 0.550 12.736 1.00 93.38 85 MET A CA 1
ATOM 649 C C . MET A 1 85 ? -14.453 1.007 13.285 1.00 93.38 85 MET A C 1
ATOM 651 O O . MET A 1 85 ? -14.254 1.048 14.501 1.00 93.38 85 MET A O 1
ATOM 655 N N . LEU A 1 86 ? -13.545 1.463 12.414 1.00 94.94 86 LEU A N 1
ATOM 656 C CA . LEU A 1 86 ? -12.267 2.044 12.842 1.00 94.94 86 LEU A CA 1
ATOM 657 C C . LEU A 1 86 ? -12.472 3.273 13.748 1.00 94.94 86 LEU A C 1
ATOM 659 O O . LEU A 1 86 ? -11.746 3.459 14.728 1.00 94.94 86 LEU A O 1
ATOM 663 N N . ALA A 1 87 ? -13.482 4.101 13.466 1.00 93.81 87 ALA A N 1
ATOM 664 C CA . ALA A 1 87 ? -13.822 5.262 14.287 1.00 93.81 87 ALA A CA 1
ATOM 665 C C . ALA A 1 87 ? -14.453 4.888 15.644 1.00 93.81 87 ALA A C 1
ATOM 667 O O . ALA A 1 87 ? -14.207 5.578 16.638 1.00 93.81 87 ALA A O 1
ATOM 668 N N . VAL A 1 88 ? -15.239 3.808 15.706 1.00 93.06 88 VAL A N 1
ATOM 669 C CA . VAL A 1 88 ? -15.789 3.244 16.954 1.00 93.06 88 VAL A CA 1
ATOM 670 C C . VAL A 1 88 ? -14.649 2.773 17.856 1.00 93.06 88 VAL A C 1
ATOM 672 O O . VAL A 1 88 ? -14.630 3.092 19.042 1.00 93.06 88 VAL A O 1
ATOM 675 N N . ALA A 1 89 ? -13.666 2.073 17.287 1.00 93.62 89 ALA A N 1
ATOM 676 C CA . ALA A 1 89 ? -12.597 1.430 18.042 1.00 93.62 89 ALA A CA 1
ATOM 677 C C . ALA A 1 89 ? -11.343 2.307 18.257 1.00 93.62 89 ALA A C 1
ATOM 679 O O . ALA A 1 89 ? -10.352 1.850 18.828 1.00 93.62 89 ALA A O 1
ATOM 680 N N . LYS A 1 90 ? -11.366 3.584 17.848 1.00 94.88 90 LYS A N 1
ATOM 681 C CA . LYS A 1 90 ? -10.187 4.479 17.835 1.00 94.88 90 LYS A CA 1
ATOM 682 C C . LYS A 1 90 ? -9.529 4.731 19.201 1.00 94.88 90 LYS A C 1
ATOM 684 O O . LYS A 1 90 ? -8.420 5.250 19.249 1.00 94.88 90 LYS A O 1
ATOM 689 N N . LYS A 1 91 ? -10.217 4.441 20.310 1.00 96.38 91 LYS A N 1
ATOM 690 C CA . LYS A 1 91 ? -9.662 4.536 21.674 1.00 96.38 91 LYS A CA 1
ATOM 691 C C . LYS A 1 91 ? -8.851 3.301 22.082 1.00 96.38 91 LYS A C 1
ATOM 693 O O . LYS A 1 91 ? -8.110 3.377 23.053 1.00 96.38 91 LYS A O 1
ATOM 698 N N . TYR A 1 92 ? -8.968 2.206 21.333 1.00 96.69 92 TYR A N 1
ATOM 699 C CA . TYR A 1 92 ? -8.320 0.921 21.609 1.00 96.69 92 TYR A CA 1
ATOM 700 C C . TYR A 1 92 ? -7.240 0.560 20.586 1.00 96.69 92 TYR A C 1
ATOM 702 O O . TYR A 1 92 ? -6.411 -0.307 20.842 1.00 96.69 92 TYR A O 1
ATOM 710 N N . PHE A 1 93 ? -7.230 1.205 19.420 1.00 97.38 93 PHE A N 1
ATOM 711 C CA . PHE A 1 93 ? -6.290 0.888 18.351 1.00 97.38 93 PHE A CA 1
ATOM 712 C C . PHE A 1 93 ? -5.598 2.132 17.812 1.00 97.38 93 PHE A C 1
ATOM 714 O O . PHE A 1 93 ? -6.177 3.216 17.753 1.00 97.38 93 PHE A O 1
ATOM 721 N N . THR A 1 94 ? -4.358 1.949 17.366 1.00 97.44 94 THR A N 1
ATOM 722 C CA . THR A 1 94 ? -3.655 2.915 16.519 1.00 97.44 94 THR A CA 1
ATOM 723 C C . THR A 1 94 ? -3.519 2.339 15.119 1.00 97.44 94 THR A C 1
ATOM 725 O O . THR A 1 94 ? -3.253 1.151 14.947 1.00 97.44 94 THR A O 1
ATOM 728 N N . TYR A 1 95 ? -3.717 3.177 14.105 1.00 95.81 95 TYR A N 1
ATOM 729 C CA . TYR A 1 95 ? -3.752 2.746 12.710 1.00 95.81 95 TYR A CA 1
ATOM 730 C C . TYR A 1 95 ? -2.581 3.350 11.949 1.00 95.81 95 TYR A C 1
ATOM 732 O O . TYR A 1 95 ? -2.368 4.564 11.988 1.00 95.81 95 TYR A O 1
ATOM 740 N N . LYS A 1 96 ? -1.833 2.514 11.231 1.00 93.12 96 LYS A N 1
ATOM 741 C CA . LYS A 1 96 ? -0.734 2.961 10.378 1.00 93.12 96 LYS A CA 1
ATOM 742 C C . LYS A 1 96 ? -0.831 2.323 9.001 1.00 93.12 96 LYS A C 1
ATOM 744 O O . LYS A 1 96 ? -0.786 1.105 8.863 1.00 93.12 96 LYS A O 1
ATOM 749 N N . SER A 1 97 ? -0.859 3.164 7.979 1.00 89.12 97 SER A N 1
ATOM 750 C CA . SER A 1 97 ? -0.714 2.729 6.592 1.00 89.12 97 SER A CA 1
ATOM 751 C C . SER A 1 97 ? 0.708 3.016 6.132 1.00 89.12 97 SER A C 1
ATOM 753 O O . SER A 1 97 ? 1.197 4.140 6.244 1.00 89.12 97 SER A O 1
ATOM 755 N N . VAL A 1 98 ? 1.391 1.990 5.638 1.00 86.12 98 VAL A N 1
ATOM 756 C CA . VAL A 1 98 ? 2.726 2.103 5.053 1.00 86.12 98 VAL A CA 1
ATOM 757 C C . VAL A 1 98 ? 2.581 1.950 3.553 1.00 86.12 98 VAL A C 1
ATOM 759 O O . VAL A 1 98 ? 2.310 0.864 3.040 1.00 86.12 98 VAL A O 1
ATOM 762 N N . LEU A 1 99 ? 2.751 3.068 2.863 1.00 82.25 99 LEU A N 1
ATOM 763 C CA . LEU A 1 99 ? 2.717 3.105 1.416 1.00 82.25 99 LEU A CA 1
ATOM 764 C C . LEU A 1 99 ? 4.099 2.762 0.873 1.00 82.25 99 LEU A C 1
ATOM 766 O O . LEU A 1 99 ? 5.116 3.268 1.349 1.00 82.25 99 LEU A O 1
ATOM 770 N N . SER A 1 100 ? 4.119 1.871 -0.104 1.00 68.75 100 SER A N 1
ATOM 771 C CA . SER A 1 100 ? 5.315 1.463 -0.821 1.00 68.75 100 SER A CA 1
ATOM 772 C C . SER A 1 100 ? 5.229 1.961 -2.255 1.00 68.75 100 SER A C 1
ATOM 774 O O . SER A 1 100 ? 4.224 1.787 -2.942 1.00 68.75 100 SER A O 1
ATOM 776 N N . CYS A 1 101 ? 6.293 2.616 -2.699 1.00 62.81 101 CYS A N 1
ATOM 777 C CA . CYS A 1 101 ? 6.503 2.970 -4.091 1.00 62.81 101 CYS A CA 1
ATOM 778 C C . CYS A 1 101 ? 7.274 1.834 -4.778 1.00 62.81 101 CYS A C 1
ATOM 780 O O . CYS A 1 101 ? 8.218 1.279 -4.217 1.00 62.81 101 CYS A O 1
ATOM 782 N N . GLY A 1 102 ? 6.854 1.470 -5.987 1.00 57.53 102 GLY A N 1
ATOM 783 C CA . GLY A 1 102 ? 7.482 0.428 -6.794 1.00 57.53 102 GLY A CA 1
ATOM 784 C C . GLY A 1 102 ? 7.014 0.513 -8.241 1.00 57.53 102 GLY A C 1
ATOM 785 O O . GLY A 1 102 ? 6.039 1.202 -8.528 1.00 57.53 102 GLY A O 1
ATOM 786 N N . ILE A 1 103 ? 7.712 -0.171 -9.148 1.00 64.56 103 ILE A N 1
ATOM 787 C CA . ILE A 1 103 ? 7.256 -0.334 -10.530 1.00 64.56 103 ILE A CA 1
ATOM 788 C C . ILE A 1 103 ? 6.345 -1.571 -10.571 1.00 64.56 103 ILE A C 1
ATOM 790 O O . ILE A 1 103 ? 6.861 -2.682 -10.433 1.00 64.56 103 ILE A O 1
ATOM 794 N N . PRO A 1 104 ? 5.017 -1.421 -10.733 1.00 59.78 104 PRO A N 1
ATOM 795 C CA . PRO A 1 104 ? 4.104 -2.565 -10.738 1.00 59.78 104 PRO A CA 1
ATOM 796 C C . PRO A 1 104 ? 4.268 -3.419 -12.000 1.00 59.78 104 PRO A C 1
ATOM 798 O O . PRO A 1 104 ? 4.144 -4.640 -11.947 1.00 59.78 104 PRO A O 1
ATOM 801 N N . SER A 1 105 ? 4.573 -2.786 -13.135 1.00 68.44 105 SER A N 1
ATOM 802 C CA . SER A 1 105 ? 4.867 -3.454 -14.401 1.00 68.44 105 SER A CA 1
ATOM 803 C C . SER A 1 105 ? 5.728 -2.561 -15.295 1.00 68.44 105 SER A C 1
ATOM 805 O O . SER A 1 105 ? 5.681 -1.334 -15.190 1.00 68.44 105 SER A O 1
ATOM 807 N N . VAL A 1 106 ? 6.515 -3.178 -16.177 1.00 73.75 106 VAL A N 1
ATOM 808 C CA . VAL A 1 106 ? 7.263 -2.489 -17.235 1.00 73.75 106 VAL A CA 1
ATOM 809 C C . VAL A 1 106 ? 6.757 -3.000 -18.570 1.00 73.75 106 VAL A C 1
ATOM 811 O O . VAL A 1 106 ? 6.755 -4.205 -18.805 1.00 73.75 106 VAL A O 1
ATOM 814 N N . THR A 1 107 ? 6.353 -2.082 -19.444 1.00 81.12 107 THR A N 1
ATOM 815 C CA . THR A 1 107 ? 6.025 -2.397 -20.836 1.00 81.12 107 THR A CA 1
ATOM 816 C C . THR A 1 107 ? 7.092 -1.788 -21.732 1.00 81.12 107 THR A C 1
ATOM 818 O O . THR A 1 107 ? 7.263 -0.569 -21.755 1.00 81.12 107 THR A O 1
ATOM 821 N N . LEU A 1 108 ? 7.822 -2.636 -22.455 1.00 83.31 108 LEU A N 1
ATOM 822 C CA . LEU A 1 108 ? 8.757 -2.186 -23.481 1.00 83.31 108 LEU A CA 1
ATOM 823 C C . LEU A 1 108 ? 8.002 -2.001 -24.796 1.00 83.31 108 LEU A C 1
ATOM 825 O O . LEU A 1 108 ? 7.318 -2.912 -25.256 1.00 83.31 108 LEU A O 1
ATOM 829 N N . HIS A 1 109 ? 8.126 -0.819 -25.391 1.00 82.50 109 HIS A N 1
ATOM 830 C CA . HIS A 1 109 ? 7.637 -0.556 -26.740 1.00 82.50 109 HIS A CA 1
ATOM 831 C C . HIS A 1 109 ? 8.716 -0.885 -27.775 1.00 82.50 109 HIS A C 1
ATOM 833 O O . HIS A 1 109 ? 9.905 -0.885 -27.459 1.00 82.50 109 HIS A O 1
ATOM 839 N N . GLY A 1 110 ? 8.296 -1.155 -29.010 1.00 86.19 110 GLY A N 1
ATOM 840 C CA . GLY A 1 110 ? 9.188 -1.591 -30.084 1.00 86.19 110 GLY A CA 1
ATOM 841 C C . GLY A 1 110 ? 9.368 -3.108 -30.142 1.00 86.19 110 GLY A C 1
ATOM 842 O O . GLY A 1 110 ? 9.005 -3.850 -29.229 1.00 86.19 110 GLY A O 1
ATOM 843 N N . SER A 1 111 ? 9.900 -3.568 -31.265 1.00 90.81 111 SER A N 1
ATOM 844 C CA . SER A 1 111 ? 10.236 -4.965 -31.520 1.00 90.81 111 SER A CA 1
ATOM 845 C C . SER A 1 111 ? 11.557 -5.357 -30.854 1.00 90.81 111 SER A C 1
ATOM 847 O O . SER A 1 111 ? 12.391 -4.512 -30.531 1.00 90.81 111 SER A O 1
ATOM 849 N N . VAL A 1 112 ? 11.801 -6.660 -30.708 1.00 92.06 112 VAL A N 1
ATOM 850 C CA . VAL A 1 112 ? 13.106 -7.185 -30.266 1.00 92.06 112 VAL A CA 1
ATOM 851 C C . VAL A 1 112 ? 14.254 -6.637 -31.120 1.00 92.06 112 VAL A C 1
ATOM 853 O O . VAL A 1 112 ? 15.296 -6.265 -30.579 1.00 92.06 112 VAL A O 1
ATOM 856 N N . SER A 1 113 ? 14.061 -6.557 -32.441 1.00 93.06 113 SER A N 1
ATOM 857 C CA . SER A 1 113 ? 15.068 -6.029 -33.365 1.00 93.06 113 SER A CA 1
ATOM 858 C C . SER A 1 113 ? 15.394 -4.563 -33.101 1.00 93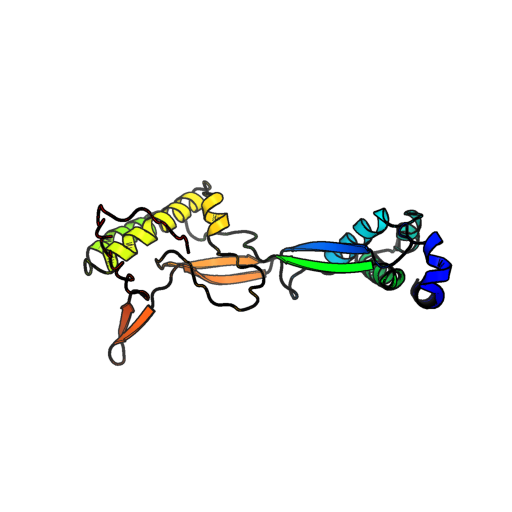.06 113 SER A C 1
ATOM 860 O O . SER A 1 113 ? 16.557 -4.184 -33.220 1.00 93.06 113 SER A O 1
ATOM 862 N N . ASP A 1 114 ? 14.417 -3.755 -32.679 1.00 91.62 114 ASP A N 1
ATOM 863 C CA . ASP A 1 114 ? 14.661 -2.351 -32.334 1.00 91.62 114 ASP A CA 1
ATOM 864 C C . ASP A 1 114 ? 15.611 -2.252 -31.134 1.00 91.62 114 ASP A C 1
ATOM 866 O O . ASP A 1 114 ? 16.594 -1.510 -31.163 1.00 91.62 114 ASP A O 1
ATOM 870 N N . TRP A 1 115 ? 15.386 -3.070 -30.103 1.00 92.31 115 TRP A N 1
ATOM 871 C CA . TRP A 1 115 ? 16.239 -3.107 -28.913 1.00 92.31 115 TRP A CA 1
ATOM 872 C C . TRP A 1 115 ? 17.645 -3.644 -29.204 1.00 92.31 115 TRP A C 1
ATOM 874 O O . TRP A 1 115 ? 18.632 -3.103 -28.696 1.00 92.31 115 TRP A O 1
ATOM 884 N N . GLN A 1 116 ? 17.763 -4.665 -30.057 1.00 92.94 116 GLN A N 1
ATOM 885 C CA . GLN A 1 116 ? 19.059 -5.176 -30.519 1.00 92.94 116 GLN A CA 1
ATOM 886 C C . GLN A 1 116 ? 19.824 -4.124 -31.331 1.00 92.94 116 GLN A C 1
ATOM 888 O O . GLN A 1 116 ? 21.033 -3.962 -31.156 1.00 92.94 116 GLN A O 1
ATOM 893 N N . GLU A 1 117 ? 19.127 -3.367 -32.178 1.00 92.00 117 GLU A N 1
ATOM 894 C CA . GLU A 1 117 ? 19.727 -2.301 -32.975 1.00 92.00 117 GLU A CA 1
ATOM 895 C C . GLU A 1 117 ? 20.195 -1.132 -32.096 1.00 92.00 117 GLU A C 1
ATOM 897 O O . GLU A 1 117 ? 21.300 -0.622 -32.297 1.00 92.00 117 GLU A O 1
ATOM 902 N N . ILE A 1 118 ? 19.430 -0.751 -31.065 1.00 88.38 118 ILE A N 1
ATOM 903 C CA . ILE A 1 118 ? 19.867 0.233 -30.058 1.00 88.38 118 ILE A CA 1
ATOM 904 C C . ILE A 1 118 ? 21.150 -0.251 -29.364 1.00 88.38 118 ILE A C 1
ATOM 906 O O . ILE A 1 118 ? 22.140 0.487 -29.307 1.00 88.38 118 ILE A O 1
ATOM 910 N N . ARG A 1 119 ? 21.180 -1.509 -28.900 1.00 89.94 119 ARG A N 1
ATOM 911 C CA . ARG A 1 119 ? 22.362 -2.125 -28.272 1.00 89.94 119 ARG A CA 1
ATOM 912 C C . ARG A 1 119 ? 23.583 -2.128 -29.192 1.00 89.94 119 ARG A C 1
ATOM 914 O O . ARG A 1 119 ? 24.696 -1.843 -28.738 1.00 89.94 119 ARG A O 1
ATOM 921 N N . ARG A 1 120 ? 23.382 -2.412 -30.481 1.00 89.88 120 ARG A N 1
ATOM 922 C CA . ARG A 1 120 ? 24.436 -2.407 -31.503 1.00 89.88 120 ARG A CA 1
ATOM 923 C C . ARG A 1 120 ? 24.969 -0.999 -31.763 1.00 89.88 120 ARG A C 1
ATOM 925 O O . ARG A 1 120 ? 26.179 -0.816 -31.865 1.00 89.88 120 ARG A O 1
ATOM 932 N N . ARG A 1 121 ? 24.096 0.010 -31.846 1.00 86.31 121 ARG A N 1
ATOM 933 C CA . ARG A 1 121 ? 24.499 1.413 -32.053 1.00 86.31 121 ARG A CA 1
ATOM 934 C C . ARG A 1 121 ? 25.315 1.947 -30.885 1.00 86.31 121 ARG A C 1
ATOM 936 O O . ARG A 1 121 ? 26.315 2.620 -31.121 1.00 86.31 121 ARG A O 1
ATOM 943 N N . VAL A 1 122 ? 24.964 1.590 -29.651 1.00 84.06 122 VAL A N 1
ATOM 944 C CA . VAL A 1 122 ? 25.742 1.973 -28.462 1.00 84.06 122 VAL A CA 1
ATOM 945 C C . VAL A 1 122 ? 27.171 1.430 -28.506 1.00 84.06 122 VAL A C 1
ATOM 947 O O . VAL A 1 122 ? 28.096 2.148 -28.137 1.00 84.06 122 VAL A O 1
ATOM 950 N N . ALA A 1 123 ? 27.391 0.237 -29.063 1.00 79.62 123 ALA A N 1
ATOM 951 C CA . ALA A 1 123 ? 28.744 -0.298 -29.230 1.00 79.62 123 ALA A CA 1
ATOM 952 C C . ALA A 1 123 ? 29.633 0.567 -30.153 1.00 79.62 123 ALA A C 1
ATOM 954 O O . ALA A 1 123 ? 30.860 0.550 -30.047 1.00 79.62 123 ALA A O 1
ATOM 955 N N . THR A 1 124 ? 29.027 1.359 -31.047 1.00 79.88 124 THR A N 1
ATOM 956 C CA . THR A 1 124 ? 29.759 2.244 -31.970 1.00 79.88 124 THR A CA 1
ATOM 957 C C . THR A 1 124 ? 30.226 3.553 -31.330 1.00 79.88 124 THR A C 1
ATOM 959 O O . THR A 1 124 ? 31.007 4.276 -31.948 1.00 79.88 124 THR A O 1
ATOM 962 N N . LEU A 1 125 ? 29.794 3.853 -30.099 1.00 73.56 125 LEU A N 1
ATOM 963 C CA . LEU A 1 125 ? 30.144 5.089 -29.393 1.00 73.56 125 LEU A CA 1
ATOM 964 C C . LEU A 1 125 ? 31.629 5.183 -29.041 1.00 73.56 125 LEU A C 1
ATOM 966 O O . LEU A 1 125 ? 32.164 6.287 -29.046 1.00 73.56 125 LEU A O 1
ATOM 970 N N . SER A 1 126 ? 32.310 4.049 -28.848 1.00 69.69 126 SER A N 1
ATOM 971 C CA . SER A 1 126 ? 33.774 3.957 -28.701 1.00 69.69 126 SER A CA 1
ATOM 972 C C . SER A 1 126 ? 34.573 4.691 -29.785 1.00 69.69 126 SER A C 1
ATOM 974 O O . SER A 1 126 ? 35.737 5.019 -29.572 1.00 69.69 126 SER A O 1
ATOM 976 N N . ARG A 1 127 ? 33.964 4.964 -30.945 1.00 72.75 127 ARG A N 1
ATOM 977 C CA . ARG A 1 127 ? 34.592 5.671 -32.069 1.00 72.75 127 ARG A CA 1
ATOM 978 C C . ARG A 1 127 ? 34.725 7.181 -31.852 1.00 72.75 127 ARG A C 1
ATOM 980 O O . ARG A 1 127 ? 35.474 7.819 -32.587 1.00 72.75 127 ARG A O 1
ATOM 987 N N . PHE A 1 128 ? 33.991 7.759 -30.903 1.00 64.44 128 PHE A N 1
ATOM 988 C CA . PHE A 1 128 ? 33.920 9.202 -30.678 1.00 64.44 128 PHE A CA 1
ATOM 989 C C . PHE A 1 128 ? 34.485 9.526 -29.289 1.00 64.44 128 PHE A C 1
ATOM 991 O O . PHE A 1 128 ? 33.830 9.247 -28.305 1.00 64.44 128 PHE A O 1
ATOM 998 N N . ASP A 1 129 ? 35.691 10.090 -29.197 1.00 60.81 129 ASP A N 1
ATOM 999 C CA . ASP A 1 129 ? 36.407 10.439 -27.948 1.00 60.81 129 ASP A CA 1
ATOM 1000 C C . ASP A 1 129 ? 36.571 9.305 -26.905 1.00 60.81 129 ASP A C 1
ATOM 1002 O O . ASP A 1 129 ? 35.717 9.047 -26.057 1.00 60.81 129 ASP A O 1
ATOM 1006 N N . HIS A 1 130 ? 37.745 8.669 -26.922 1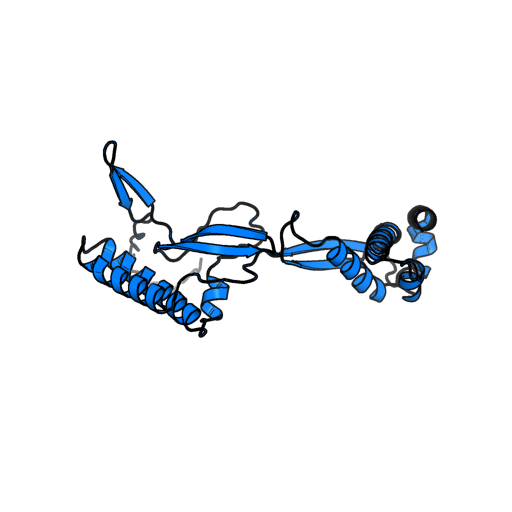.00 59.09 130 HIS A N 1
ATOM 1007 C CA . HIS A 1 130 ? 38.057 7.425 -26.211 1.00 59.09 130 HIS A CA 1
ATOM 1008 C C . HIS A 1 130 ? 37.851 7.436 -24.686 1.00 59.09 130 HIS A C 1
ATOM 1010 O O . HIS A 1 130 ? 37.730 6.363 -24.095 1.00 59.09 130 HIS A O 1
ATOM 1016 N N . ILE A 1 131 ? 37.848 8.592 -24.016 1.00 57.34 131 ILE A N 1
ATOM 1017 C CA . ILE A 1 131 ? 37.865 8.633 -22.543 1.00 57.34 131 ILE A CA 1
ATOM 1018 C C . ILE A 1 131 ? 36.450 8.663 -21.954 1.00 57.34 131 ILE A C 1
ATOM 1020 O O . ILE A 1 131 ? 36.165 7.936 -20.995 1.00 57.34 131 ILE A O 1
ATOM 1024 N N . LEU A 1 132 ? 35.561 9.499 -22.497 1.00 57.91 132 LEU A N 1
ATOM 1025 C CA . LEU A 1 132 ? 34.207 9.672 -21.963 1.00 57.91 132 LEU A CA 1
ATOM 1026 C C . LEU A 1 132 ? 33.234 8.640 -22.538 1.00 57.91 132 LEU A C 1
ATOM 1028 O O . LEU A 1 132 ? 32.453 8.056 -21.782 1.00 57.91 132 LEU A O 1
ATOM 1032 N N . THR A 1 133 ? 33.306 8.353 -23.840 1.00 63.09 133 THR A N 1
ATOM 1033 C CA . THR A 1 133 ? 32.355 7.436 -24.485 1.00 63.09 133 THR A CA 1
ATOM 1034 C C . THR A 1 133 ? 32.657 5.973 -24.218 1.00 63.09 133 THR A C 1
ATOM 1036 O O . THR A 1 133 ? 31.713 5.207 -24.081 1.00 63.09 133 THR A O 1
ATOM 1039 N N . ALA A 1 134 ? 33.922 5.573 -24.047 1.00 68.00 134 ALA A N 1
ATOM 1040 C CA . ALA A 1 134 ? 34.252 4.180 -23.733 1.00 68.00 134 ALA A CA 1
ATOM 1041 C C . ALA A 1 134 ? 33.748 3.773 -22.340 1.00 68.00 134 ALA A C 1
ATOM 1043 O O . ALA A 1 134 ? 33.158 2.706 -22.174 1.00 68.00 134 ALA A O 1
ATOM 1044 N N . LYS A 1 135 ? 33.916 4.650 -21.338 1.00 70.06 135 LYS A N 1
ATOM 1045 C CA . LYS A 1 135 ? 33.343 4.436 -20.000 1.00 70.06 135 LYS A CA 1
ATOM 1046 C C . LYS A 1 135 ? 31.824 4.389 -20.073 1.00 70.06 135 LYS A C 1
ATOM 1048 O O . LYS A 1 135 ? 31.212 3.479 -19.529 1.00 70.06 135 LYS A O 1
ATOM 1053 N N . TRP A 1 136 ? 31.223 5.364 -20.749 1.00 71.25 136 TRP A N 1
ATOM 1054 C CA . TRP A 1 136 ? 29.775 5.464 -20.881 1.00 71.25 136 TRP A CA 1
ATOM 1055 C C . TRP A 1 136 ? 29.157 4.252 -21.584 1.00 71.25 136 TRP A C 1
ATOM 1057 O O . TRP A 1 136 ? 28.201 3.675 -21.069 1.00 71.25 136 TRP A O 1
ATOM 1067 N N . GLN A 1 137 ? 29.756 3.818 -22.693 1.00 76.69 137 GLN A N 1
ATOM 1068 C CA . GLN A 1 137 ? 29.403 2.592 -23.397 1.00 76.69 137 GLN A CA 1
ATOM 1069 C C . GLN A 1 137 ? 29.460 1.402 -22.441 1.00 76.69 137 GLN A C 1
ATOM 1071 O O . GLN A 1 137 ? 28.446 0.741 -22.257 1.00 76.69 137 GLN A O 1
ATOM 1076 N N . HIS A 1 138 ? 30.598 1.168 -21.781 1.00 78.00 138 HIS A N 1
ATOM 1077 C CA . HIS A 1 138 ? 30.784 0.004 -20.911 1.00 78.00 138 HIS A CA 1
ATOM 1078 C C . HIS A 1 138 ? 29.713 -0.118 -19.818 1.00 78.00 138 HIS A C 1
ATOM 1080 O O . HIS A 1 138 ? 29.332 -1.221 -19.437 1.00 78.00 138 HIS A O 1
ATOM 1086 N N . MET A 1 139 ? 29.198 1.009 -19.326 1.00 77.31 139 MET A N 1
ATOM 1087 C CA . MET A 1 139 ? 28.143 1.002 -18.316 1.00 77.31 139 MET A CA 1
ATOM 1088 C C . MET A 1 139 ? 26.734 0.865 -18.912 1.00 77.31 139 MET A C 1
ATOM 1090 O O . MET A 1 139 ? 25.856 0.277 -18.284 1.00 77.31 139 MET A O 1
ATOM 1094 N N . LEU A 1 140 ? 26.505 1.380 -20.124 1.00 81.06 140 LEU A N 1
ATOM 1095 C CA . LEU A 1 140 ? 25.204 1.331 -20.792 1.00 81.06 140 LEU A CA 1
ATOM 1096 C C . LEU A 1 140 ? 24.910 -0.034 -21.434 1.00 81.06 140 LEU A C 1
ATOM 1098 O O . LEU A 1 140 ? 23.760 -0.466 -21.490 1.00 81.06 140 LEU A O 1
ATOM 1102 N N . GLU A 1 141 ? 25.945 -0.727 -21.895 1.00 84.50 141 GLU A N 1
ATOM 1103 C CA . GLU A 1 141 ? 25.855 -2.055 -22.501 1.00 84.50 141 GLU A CA 1
ATOM 1104 C C . GLU A 1 141 ? 25.107 -3.097 -21.646 1.00 84.50 141 GLU A C 1
ATOM 1106 O O . GLU A 1 141 ? 24.099 -3.614 -22.132 1.00 84.50 141 GLU A O 1
ATOM 1111 N N . PRO A 1 142 ? 25.489 -3.364 -20.379 1.00 86.44 142 PRO A N 1
ATOM 1112 C CA . PRO A 1 142 ? 24.799 -4.354 -19.551 1.00 86.44 142 PRO A CA 1
ATOM 1113 C C . PRO A 1 142 ? 23.361 -3.947 -19.208 1.00 86.44 142 PRO A C 1
ATOM 1115 O O . PRO A 1 142 ? 22.524 -4.814 -18.961 1.00 86.44 142 PRO A O 1
ATOM 1118 N N . VAL A 1 143 ? 23.048 -2.645 -19.201 1.00 86.31 143 VAL A N 1
ATOM 1119 C CA . VAL A 1 143 ? 21.668 -2.161 -19.053 1.00 86.31 143 VAL A CA 1
ATOM 1120 C C . VAL A 1 143 ? 20.869 -2.541 -20.295 1.00 86.31 143 VAL A C 1
ATOM 1122 O O . VAL A 1 143 ? 19.833 -3.185 -20.175 1.00 86.31 143 VAL A O 1
ATOM 1125 N N . LEU A 1 144 ? 21.362 -2.217 -21.490 1.00 89.44 144 LEU A N 1
ATOM 1126 C CA . LEU A 1 144 ? 20.686 -2.541 -22.747 1.00 89.44 144 LEU A CA 1
ATOM 1127 C C . LEU A 1 144 ? 20.543 -4.047 -22.984 1.00 89.44 144 LEU A C 1
ATOM 1129 O O . LEU A 1 144 ? 19.520 -4.473 -23.516 1.00 89.44 144 LEU A O 1
ATOM 1133 N N . ASP A 1 145 ? 21.496 -4.857 -22.526 1.00 90.56 145 ASP A N 1
ATOM 1134 C CA . ASP A 1 145 ? 21.384 -6.318 -22.572 1.00 90.56 145 ASP A CA 1
ATOM 1135 C C . ASP A 1 145 ? 20.150 -6.814 -21.792 1.00 90.56 145 ASP A C 1
ATOM 1137 O O . ASP A 1 145 ? 19.442 -7.714 -22.247 1.00 90.56 145 ASP A O 1
ATOM 1141 N N . GLN A 1 146 ? 19.812 -6.179 -20.662 1.00 89.69 146 GLN A N 1
ATOM 1142 C CA . GLN A 1 146 ? 18.599 -6.499 -19.896 1.00 89.69 146 GLN A CA 1
ATOM 1143 C C . GLN A 1 146 ? 17.314 -6.066 -20.608 1.00 89.69 146 GLN A C 1
ATOM 1145 O O . GLN A 1 146 ? 16.290 -6.739 -20.476 1.00 89.69 146 GLN A O 1
ATOM 1150 N N . PHE A 1 147 ? 17.354 -4.976 -21.378 1.00 90.25 147 PHE A N 1
ATOM 1151 C CA . PHE A 1 147 ? 16.220 -4.530 -22.192 1.00 90.25 147 PHE A CA 1
ATOM 1152 C C . PHE A 1 147 ? 15.994 -5.462 -23.385 1.00 90.25 147 PHE A C 1
ATOM 1154 O O . PHE A 1 147 ? 14.858 -5.852 -23.634 1.00 90.25 147 PHE A O 1
ATOM 1161 N N . VAL A 1 148 ? 17.060 -5.903 -24.063 1.00 93.25 148 VAL A N 1
ATOM 1162 C CA . VAL A 1 148 ? 16.979 -6.924 -25.122 1.00 93.25 148 VAL A CA 1
ATOM 1163 C C . VAL A 1 148 ? 16.433 -8.243 -24.567 1.00 93.25 148 VAL A C 1
ATOM 1165 O O . VAL A 1 148 ? 15.563 -8.859 -25.183 1.00 93.25 148 VAL A O 1
ATOM 1168 N N . ALA A 1 149 ? 16.902 -8.670 -23.391 1.00 92.00 149 ALA A N 1
ATOM 1169 C CA . ALA A 1 149 ? 16.412 -9.880 -22.734 1.00 92.00 149 ALA A CA 1
ATOM 1170 C C . ALA A 1 149 ? 14.927 -9.768 -22.349 1.00 92.00 149 ALA A C 1
ATOM 1172 O O . ALA A 1 149 ? 14.158 -10.704 -22.572 1.00 92.00 149 ALA A O 1
ATOM 1173 N N . ALA A 1 150 ? 14.500 -8.617 -21.821 1.00 89.94 150 ALA A N 1
ATOM 1174 C CA . ALA A 1 150 ? 13.104 -8.357 -21.485 1.00 89.94 150 ALA A CA 1
ATOM 1175 C C . ALA A 1 150 ? 12.199 -8.274 -22.725 1.00 89.94 150 ALA A C 1
ATOM 1177 O O . ALA A 1 150 ? 11.119 -8.857 -22.709 1.00 89.94 150 ALA A O 1
ATOM 1178 N N . ALA A 1 151 ? 12.648 -7.635 -23.811 1.00 91.44 151 ALA A N 1
ATOM 1179 C CA . ALA A 1 151 ? 11.920 -7.594 -25.081 1.00 91.44 151 ALA A CA 1
ATOM 1180 C C . ALA A 1 151 ? 11.735 -8.999 -25.685 1.00 91.44 151 ALA A C 1
ATOM 1182 O O . ALA A 1 151 ? 10.717 -9.275 -26.312 1.00 91.44 151 ALA A O 1
ATOM 1183 N N . ASN A 1 152 ? 12.687 -9.908 -25.441 1.00 93.75 152 ASN A N 1
ATOM 1184 C CA . ASN A 1 152 ? 12.613 -11.330 -25.799 1.00 93.75 152 ASN A CA 1
ATOM 1185 C C . ASN A 1 152 ? 11.792 -12.193 -24.820 1.00 93.75 152 ASN A C 1
ATOM 1187 O O . ASN A 1 152 ? 11.882 -13.418 -24.864 1.00 93.75 152 ASN A O 1
ATOM 1191 N N . ASN A 1 153 ? 11.003 -11.594 -23.920 1.00 91.00 153 ASN A N 1
ATOM 1192 C CA . ASN A 1 153 ? 10.247 -12.299 -22.874 1.00 91.00 153 ASN A CA 1
ATOM 1193 C C . ASN A 1 153 ? 11.113 -13.140 -21.913 1.00 91.00 153 ASN A C 1
ATOM 1195 O O . ASN A 1 153 ? 10.624 -14.058 -21.258 1.00 91.00 153 ASN A O 1
ATOM 1199 N N . THR A 1 154 ? 12.392 -12.789 -21.762 1.00 94.06 154 THR A N 1
ATOM 1200 C CA . THR A 1 154 ? 13.334 -13.405 -20.810 1.00 94.06 154 THR A CA 1
ATOM 1201 C C . THR A 1 154 ? 13.891 -12.371 -19.815 1.00 94.06 154 THR A C 1
ATOM 1203 O O . THR A 1 154 ? 15.105 -12.184 -19.724 1.00 94.06 154 THR A O 1
ATOM 1206 N N . PRO A 1 155 ? 13.041 -11.627 -19.077 1.00 88.25 155 PRO A N 1
ATOM 1207 C CA . PRO A 1 155 ? 13.506 -10.531 -18.232 1.00 88.25 155 PRO A CA 1
ATOM 1208 C C . PRO A 1 155 ? 14.316 -11.031 -17.027 1.00 88.25 155 PRO A C 1
ATOM 1210 O O . PRO A 1 155 ? 13.867 -11.875 -16.250 1.00 88.25 155 PRO A O 1
ATOM 1213 N N . GLY A 1 156 ? 15.483 -10.426 -16.793 1.00 85.25 156 GLY A N 1
ATOM 1214 C CA . GLY A 1 156 ? 16.257 -10.631 -15.571 1.00 85.25 156 GLY A CA 1
ATOM 1215 C C . GLY A 1 156 ? 15.573 -9.989 -14.363 1.00 85.25 156 GLY A C 1
ATOM 1216 O O . GLY A 1 156 ? 15.856 -8.844 -14.018 1.00 85.25 156 GLY A O 1
ATOM 1217 N N . VAL A 1 157 ? 14.678 -10.715 -13.686 1.00 81.00 157 VAL A N 1
ATOM 1218 C CA . VAL A 1 157 ? 13.859 -10.190 -12.568 1.00 81.00 157 VAL A CA 1
ATOM 1219 C C . VAL A 1 157 ? 14.701 -9.492 -11.493 1.00 81.00 157 VAL A C 1
ATOM 1221 O O . VAL A 1 157 ? 14.295 -8.466 -10.950 1.00 81.00 157 VAL A O 1
ATOM 1224 N N . GLY A 1 158 ? 15.898 -10.007 -11.197 1.00 80.25 158 GLY A N 1
ATOM 1225 C CA . GLY A 1 158 ? 16.813 -9.389 -10.236 1.00 80.25 158 GLY A CA 1
ATOM 1226 C C . GLY A 1 158 ? 17.275 -7.987 -10.647 1.00 80.25 158 GLY A C 1
ATOM 1227 O O . GLY A 1 158 ? 17.348 -7.105 -9.794 1.00 80.25 158 GLY A O 1
ATOM 1228 N N . PHE A 1 159 ? 17.553 -7.770 -11.935 1.00 81.50 159 PHE A N 1
ATOM 1229 C CA . PHE A 1 159 ? 17.879 -6.449 -12.471 1.00 81.50 159 PHE A CA 1
ATOM 1230 C C . PHE A 1 159 ? 16.672 -5.513 -12.375 1.00 81.50 159 PHE A C 1
ATOM 1232 O O . PHE A 1 159 ? 16.781 -4.449 -11.775 1.00 81.50 159 PHE A O 1
ATOM 1239 N N . TRP A 1 160 ? 15.504 -5.939 -12.863 1.00 78.06 160 TRP A N 1
ATOM 1240 C CA . TRP A 1 160 ? 14.291 -5.110 -12.872 1.00 78.06 160 TRP A CA 1
ATOM 1241 C C . TRP A 1 160 ? 13.802 -4.737 -11.468 1.00 78.06 160 TRP A C 1
ATOM 1243 O O . TRP A 1 160 ? 13.301 -3.638 -11.264 1.00 78.06 160 TRP A O 1
ATOM 1253 N N . ARG A 1 161 ? 14.028 -5.588 -10.460 1.00 70.44 161 ARG A N 1
ATOM 1254 C CA . ARG A 1 161 ? 13.767 -5.248 -9.048 1.00 70.44 161 ARG A CA 1
ATOM 1255 C C . ARG A 1 161 ? 14.692 -4.163 -8.489 1.00 70.44 161 ARG A C 1
ATOM 1257 O O . ARG A 1 161 ? 14.349 -3.549 -7.486 1.00 70.44 161 ARG A O 1
ATOM 1264 N N . ARG A 1 162 ? 15.861 -3.956 -9.099 1.00 69.56 162 ARG A N 1
ATOM 1265 C CA . ARG A 1 162 ? 16.880 -2.977 -8.684 1.00 69.56 162 ARG A CA 1
ATOM 1266 C C . ARG A 1 162 ? 17.031 -1.813 -9.660 1.00 69.56 162 ARG A C 1
ATOM 1268 O O . ARG A 1 162 ? 17.882 -0.958 -9.439 1.00 69.56 162 ARG A O 1
ATOM 1275 N N . ILE A 1 163 ? 16.225 -1.772 -10.723 1.00 70.38 163 ILE A N 1
ATOM 1276 C CA . ILE A 1 163 ? 16.290 -0.702 -11.726 1.00 70.38 163 ILE A CA 1
ATOM 1277 C C . ILE A 1 163 ? 15.923 0.660 -11.119 1.00 70.38 163 ILE A C 1
ATOM 1279 O O . ILE A 1 163 ? 16.377 1.696 -11.595 1.00 70.38 163 ILE A O 1
ATOM 1283 N N . CYS A 1 164 ? 15.161 0.650 -10.021 1.00 54.66 164 CYS A N 1
ATOM 1284 C CA . CYS A 1 164 ? 14.939 1.803 -9.162 1.00 54.66 164 CYS A CA 1
ATOM 1285 C C . CYS A 1 164 ? 15.615 1.601 -7.806 1.00 54.66 164 CYS A C 1
ATOM 1287 O O . CYS A 1 164 ? 15.526 0.533 -7.199 1.00 54.66 164 CYS A O 1
ATOM 1289 N N . HIS A 1 165 ? 16.250 2.658 -7.306 1.00 49.16 165 HIS A N 1
ATOM 1290 C CA . HIS A 1 165 ? 16.804 2.693 -5.960 1.00 49.16 165 HIS A CA 1
ATOM 1291 C C . HIS A 1 165 ? 15.712 3.103 -4.959 1.00 49.16 165 HIS A C 1
ATOM 1293 O O . HIS A 1 165 ? 15.100 4.162 -5.105 1.00 49.16 165 HIS A O 1
ATOM 1299 N N . ALA A 1 166 ? 15.458 2.268 -3.949 1.00 49.34 166 ALA A N 1
ATOM 1300 C CA . ALA A 1 166 ? 14.476 2.539 -2.902 1.00 49.34 166 ALA A CA 1
ATOM 1301 C C . ALA A 1 166 ? 15.174 3.049 -1.631 1.00 49.34 166 ALA A C 1
ATOM 1303 O O . ALA A 1 166 ? 15.884 2.294 -0.968 1.00 49.34 166 ALA A O 1
ATOM 1304 N N . VAL A 1 167 ? 14.934 4.312 -1.265 1.00 49.19 167 VAL A N 1
ATOM 1305 C CA . VAL A 1 167 ? 15.353 4.880 0.027 1.00 49.19 167 VAL A CA 1
ATOM 1306 C C . VAL A 1 167 ? 14.138 4.970 0.947 1.00 49.19 167 VAL A C 1
ATOM 1308 O O . VAL A 1 167 ? 13.145 5.626 0.625 1.00 49.19 167 VAL A O 1
ATOM 1311 N N . GLY A 1 168 ? 14.207 4.323 2.112 1.00 46.59 168 GLY A N 1
ATOM 1312 C CA . GLY A 1 168 ? 13.163 4.420 3.133 1.00 46.59 168 GLY A CA 1
ATOM 1313 C C . GLY A 1 168 ? 13.016 5.855 3.658 1.00 46.59 168 GLY A C 1
ATOM 1314 O O . GLY A 1 168 ? 14.005 6.508 3.970 1.00 46.59 168 GLY A O 1
ATOM 1315 N N . GLY A 1 169 ? 11.780 6.358 3.748 1.00 52.16 169 GLY A N 1
ATOM 1316 C CA . GLY A 1 169 ? 11.487 7.718 4.234 1.00 52.16 169 GLY A CA 1
ATOM 1317 C C . GLY A 1 169 ? 11.725 8.843 3.215 1.00 52.16 169 GLY A C 1
ATOM 1318 O O . GLY A 1 169 ? 11.628 10.018 3.563 1.00 52.16 169 GLY A O 1
ATOM 1319 N N . GLY A 1 170 ? 12.024 8.500 1.960 1.00 47.44 170 GLY A N 1
ATOM 1320 C CA . GLY A 1 170 ? 12.414 9.427 0.899 1.00 47.44 170 GLY A CA 1
ATOM 1321 C C . GLY A 1 170 ? 11.268 10.090 0.134 1.00 47.44 170 GLY A C 1
ATOM 1322 O O . GLY A 1 170 ? 11.337 10.155 -1.091 1.00 47.44 170 GLY A O 1
ATOM 1323 N N . SER A 1 171 ? 10.247 10.634 0.804 1.00 42.66 171 SER A N 1
ATOM 1324 C CA . SER A 1 171 ? 9.396 11.650 0.163 1.00 42.66 171 SER A CA 1
ATOM 1325 C C . SER A 1 171 ? 10.250 12.903 -0.107 1.00 42.66 171 SER A C 1
ATOM 1327 O O . SER A 1 171 ? 10.248 13.837 0.687 1.00 42.66 171 SER A O 1
ATOM 1329 N N . GLY A 1 172 ? 11.042 12.892 -1.187 1.00 40.50 172 GLY A N 1
ATOM 1330 C CA . GLY A 1 172 ? 11.818 14.038 -1.674 1.00 40.50 172 GLY A CA 1
ATOM 1331 C C . GLY A 1 172 ? 13.283 14.164 -1.220 1.00 40.50 172 GLY A C 1
ATOM 1332 O O . GLY A 1 172 ? 13.714 15.280 -0.944 1.00 40.50 172 GLY A O 1
ATOM 1333 N N . ARG A 1 173 ? 14.089 13.089 -1.169 1.00 33.69 173 ARG A N 1
ATOM 1334 C CA . ARG A 1 173 ? 15.563 13.224 -1.042 1.00 33.69 173 ARG A CA 1
ATOM 1335 C C . ARG A 1 173 ? 16.297 12.661 -2.261 1.00 33.69 173 ARG A C 1
ATOM 1337 O O . ARG A 1 173 ? 15.952 11.602 -2.770 1.00 33.69 173 ARG A O 1
ATOM 1344 N N . VAL A 1 174 ? 17.270 13.444 -2.727 1.00 41.34 174 VAL A N 1
ATOM 1345 C CA . VAL A 1 174 ? 18.016 13.301 -3.985 1.00 41.34 174 VAL A CA 1
ATOM 1346 C C . VAL A 1 174 ? 18.930 12.068 -3.970 1.00 41.34 174 VAL A C 1
ATOM 1348 O O . VAL A 1 174 ? 19.531 11.741 -2.950 1.00 41.34 174 VAL A O 1
ATOM 1351 N N . MET A 1 175 ? 18.996 11.413 -5.131 1.00 37.62 175 MET A N 1
ATOM 1352 C CA . MET A 1 175 ? 19.751 10.201 -5.472 1.00 37.62 175 MET A CA 1
ATOM 1353 C C . MET A 1 175 ? 21.258 10.351 -5.194 1.00 37.62 175 MET A C 1
ATOM 1355 O O . MET A 1 175 ? 21.891 11.218 -5.790 1.00 37.62 175 MET A O 1
ATOM 1359 N N . ALA A 1 176 ? 21.838 9.497 -4.342 1.00 39.00 176 ALA A N 1
ATOM 1360 C CA . ALA A 1 176 ? 23.287 9.477 -4.088 1.00 39.00 176 ALA A CA 1
ATOM 1361 C C . ALA A 1 176 ? 24.033 8.299 -4.749 1.00 39.00 176 ALA A C 1
ATOM 1363 O O . ALA A 1 176 ? 25.201 8.462 -5.077 1.00 39.00 176 ALA A O 1
ATOM 1364 N N . ASP A 1 177 ? 23.385 7.160 -5.029 1.00 37.16 177 ASP A N 1
ATOM 1365 C CA . ASP A 1 177 ? 24.110 5.932 -5.403 1.00 37.16 177 ASP A CA 1
ATOM 1366 C C . ASP A 1 177 ? 23.485 5.197 -6.604 1.00 37.16 177 ASP A C 1
ATOM 1368 O O . ASP A 1 177 ? 22.781 4.197 -6.453 1.00 37.16 177 ASP A O 1
ATOM 1372 N N . VAL A 1 178 ? 23.731 5.685 -7.826 1.00 39.94 178 VAL A N 1
ATOM 1373 C CA . VAL A 1 178 ? 23.272 5.046 -9.078 1.00 39.94 178 VAL A CA 1
ATOM 1374 C C . VAL A 1 178 ? 24.454 4.812 -10.020 1.00 39.94 178 VAL A C 1
ATOM 1376 O O . VAL A 1 178 ? 25.313 5.677 -10.185 1.00 39.94 178 VAL A O 1
ATOM 1379 N N . ALA A 1 179 ? 24.480 3.639 -10.662 1.00 38.12 179 ALA A N 1
ATOM 1380 C CA . ALA A 1 179 ? 25.460 3.296 -11.688 1.00 38.12 179 ALA A CA 1
ATOM 1381 C C . ALA A 1 179 ? 25.285 4.176 -12.956 1.00 38.12 179 ALA A C 1
ATOM 1383 O O . ALA A 1 179 ? 24.147 4.430 -13.357 1.00 38.12 179 ALA A O 1
ATOM 1384 N N . PRO A 1 180 ? 26.359 4.667 -13.604 1.00 37.69 180 PRO A N 1
ATOM 1385 C CA . PRO A 1 180 ? 26.250 5.714 -14.631 1.00 37.69 180 PRO A CA 1
ATOM 1386 C C . PRO A 1 180 ? 25.917 5.174 -16.041 1.00 37.69 180 PRO A C 1
ATOM 1388 O O . PRO A 1 180 ? 26.298 4.068 -16.370 1.00 37.69 180 PRO A O 1
ATOM 1391 N N . GLY A 1 181 ? 25.251 5.952 -16.908 1.00 38.44 181 GLY A N 1
ATOM 1392 C CA . GLY A 1 181 ? 24.908 5.571 -18.301 1.00 38.44 181 GLY A CA 1
ATOM 1393 C C . GLY A 1 181 ? 23.512 6.054 -18.709 1.00 38.44 181 GLY A C 1
ATOM 1394 O O . GLY A 1 181 ? 22.599 5.820 -17.930 1.00 38.44 181 GLY A O 1
ATOM 1395 N N . TYR A 1 182 ? 23.324 6.731 -19.861 1.00 48.75 182 TYR A N 1
ATOM 1396 C CA . TYR A 1 182 ? 22.018 7.303 -20.237 1.00 48.75 182 TYR A CA 1
ATOM 1397 C C . TYR A 1 182 ? 21.407 6.721 -21.502 1.00 48.75 182 TYR A C 1
ATOM 1399 O O . TYR A 1 182 ? 22.080 6.508 -22.500 1.00 48.75 182 TYR A O 1
ATOM 1407 N N . LEU A 1 183 ? 20.106 6.472 -21.440 1.00 43.22 183 LEU A N 1
ATOM 1408 C CA . LEU A 1 183 ? 19.261 6.113 -22.566 1.00 43.22 183 LEU A CA 1
ATOM 1409 C C . LEU A 1 183 ? 17.906 6.742 -22.284 1.00 43.22 183 LEU A C 1
ATOM 1411 O O . LEU A 1 183 ? 17.289 6.416 -21.273 1.00 43.22 183 LEU A O 1
ATOM 1415 N N . THR A 1 184 ? 17.468 7.645 -23.153 1.00 45.41 184 THR A N 1
ATOM 1416 C CA . THR A 1 184 ? 16.080 8.096 -23.176 1.00 45.41 184 THR A CA 1
ATOM 1417 C C . THR A 1 184 ? 15.319 7.134 -24.064 1.00 45.41 184 THR A C 1
ATOM 1419 O O . THR A 1 184 ? 15.505 7.128 -25.281 1.00 45.41 184 THR A O 1
ATOM 1422 N N . VAL A 1 185 ? 14.503 6.294 -23.448 1.00 46.56 185 VAL A N 1
ATOM 1423 C CA . VAL A 1 185 ? 13.538 5.468 -24.168 1.00 46.56 185 VAL A CA 1
ATOM 1424 C C . VAL A 1 185 ? 12.154 5.861 -23.715 1.00 46.56 185 VAL A C 1
ATOM 1426 O O . VAL A 1 185 ? 11.899 5.997 -22.514 1.00 46.56 185 VAL A O 1
ATOM 1429 N N . ASP A 1 186 ? 11.281 6.064 -24.694 1.00 44.72 186 ASP A N 1
ATOM 1430 C CA . ASP A 1 186 ? 9.866 6.248 -24.438 1.00 44.72 186 ASP A CA 1
ATOM 1431 C C . ASP A 1 186 ? 9.343 4.959 -23.816 1.00 44.72 186 ASP A C 1
ATOM 1433 O O . ASP A 1 186 ? 9.387 3.878 -24.413 1.00 44.72 186 ASP A O 1
ATOM 1437 N N . VAL A 1 187 ? 8.880 5.069 -22.579 1.00 44.53 187 VAL A N 1
ATOM 1438 C CA . VAL A 1 187 ? 8.243 3.968 -21.875 1.00 44.53 187 VAL A CA 1
ATOM 1439 C C . VAL A 1 187 ? 6.847 4.406 -21.479 1.00 44.53 187 VAL A C 1
ATOM 1441 O O . VAL A 1 187 ? 6.622 5.527 -21.018 1.00 44.53 187 VAL A O 1
ATOM 1444 N N . THR A 1 188 ? 5.889 3.498 -21.620 1.00 46.16 188 THR A N 1
ATOM 1445 C CA . THR A 1 188 ? 4.618 3.669 -20.927 1.00 46.16 188 THR A CA 1
ATOM 1446 C C . THR A 1 188 ? 4.764 3.014 -19.571 1.00 46.16 188 THR A C 1
ATOM 1448 O O . THR A 1 188 ? 4.808 1.786 -19.457 1.00 46.16 188 THR A O 1
ATOM 1451 N N .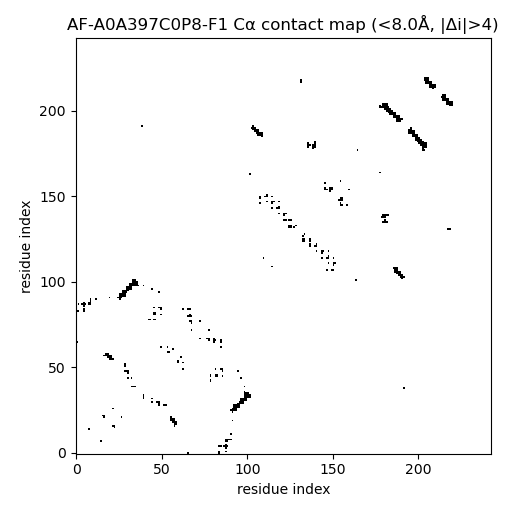 VAL A 1 189 ? 4.839 3.839 -18.531 1.00 49.12 189 VAL A N 1
ATOM 1452 C CA . VAL A 1 189 ? 4.669 3.345 -17.167 1.00 49.12 189 VAL A CA 1
ATOM 1453 C C . VAL A 1 189 ? 3.172 3.275 -16.912 1.00 49.12 189 VAL A C 1
ATOM 1455 O O . VAL A 1 189 ? 2.465 4.281 -17.004 1.00 49.12 189 VAL A O 1
ATOM 1458 N N . ILE A 1 190 ? 2.687 2.069 -16.629 1.00 43.84 190 ILE A N 1
ATOM 1459 C CA . ILE A 1 190 ? 1.312 1.857 -16.188 1.00 43.84 190 ILE A CA 1
ATOM 1460 C C . ILE A 1 190 ? 1.349 1.791 -14.668 1.00 43.84 190 ILE A C 1
ATOM 1462 O O . ILE A 1 190 ? 1.783 0.791 -14.097 1.00 43.84 190 ILE A O 1
ATOM 1466 N N . ASP A 1 191 ? 0.897 2.863 -14.025 1.00 39.38 191 ASP A N 1
ATOM 1467 C CA . ASP A 1 191 ? 0.702 2.918 -12.580 1.00 39.38 191 ASP A CA 1
ATOM 1468 C C . ASP A 1 191 ? -0.805 2.859 -12.300 1.00 39.38 191 ASP A C 1
ATOM 1470 O O . ASP A 1 191 ? -1.540 3.787 -12.631 1.00 39.38 191 ASP A O 1
ATOM 1474 N N . HIS A 1 192 ? -1.280 1.726 -11.769 1.00 40.91 192 HIS A N 1
ATOM 1475 C CA . HIS A 1 192 ? -2.684 1.493 -11.390 1.00 40.91 192 HIS A CA 1
ATOM 1476 C C . HIS A 1 192 ? -3.718 1.939 -12.450 1.00 40.91 192 HIS A C 1
ATOM 1478 O O . HIS A 1 192 ? -4.684 2.635 -12.148 1.00 40.91 192 HIS A O 1
ATOM 1484 N N . SER A 1 193 ? -3.530 1.510 -13.704 1.00 42.34 193 SER A N 1
ATOM 1485 C CA . SER A 1 193 ? -4.399 1.807 -14.867 1.00 42.34 193 SER A CA 1
ATOM 1486 C C . SER A 1 193 ? -4.319 3.231 -15.425 1.00 42.34 193 SER A C 1
ATOM 1488 O O . SER A 1 193 ? -4.961 3.528 -16.433 1.00 42.34 193 SER A O 1
ATOM 1490 N N . VAL A 1 194 ? -3.481 4.093 -14.846 1.00 37.53 194 VAL A N 1
ATOM 1491 C CA . VAL A 1 194 ? -3.134 5.390 -15.427 1.00 37.53 194 VAL A CA 1
ATOM 1492 C C . VAL A 1 194 ? -1.886 5.217 -16.288 1.00 37.53 194 VAL A C 1
ATOM 1494 O O . VAL A 1 194 ? -0.855 4.713 -15.838 1.00 37.53 194 VAL A O 1
ATOM 1497 N N . ARG A 1 195 ? -1.994 5.604 -17.563 1.00 42.09 195 ARG A N 1
ATOM 1498 C CA . ARG A 1 195 ? -0.881 5.560 -18.515 1.00 42.09 195 ARG A CA 1
ATOM 1499 C C . ARG A 1 195 ? -0.098 6.857 -18.429 1.00 42.09 195 ARG A C 1
ATOM 1501 O O . ARG A 1 195 ? -0.626 7.918 -18.754 1.00 42.09 195 ARG A O 1
ATOM 1508 N N . PHE A 1 196 ? 1.165 6.753 -18.052 1.00 39.97 196 PHE A N 1
ATOM 1509 C CA . PHE A 1 196 ? 2.105 7.854 -18.161 1.00 39.97 196 PHE A CA 1
ATOM 1510 C C . PHE A 1 196 ? 2.991 7.607 -19.377 1.00 39.97 196 PHE A C 1
ATOM 1512 O O . PHE A 1 196 ? 3.823 6.699 -19.362 1.00 39.97 196 PHE A O 1
ATOM 1519 N N . THR A 1 197 ? 2.811 8.414 -20.426 1.00 37.88 197 THR A N 1
ATOM 1520 C CA . THR A 1 197 ? 3.826 8.551 -21.474 1.00 37.88 197 THR A CA 1
ATOM 1521 C C . THR A 1 197 ? 4.978 9.315 -20.850 1.00 37.88 197 THR A C 1
ATOM 1523 O O . THR A 1 197 ? 4.869 10.515 -20.599 1.00 37.88 197 THR A O 1
ATOM 1526 N N . THR A 1 198 ? 6.046 8.607 -20.510 1.00 38.50 198 THR A N 1
ATOM 1527 C CA . THR A 1 198 ? 7.202 9.204 -19.854 1.00 38.50 198 THR A CA 1
ATOM 1528 C C . THR A 1 198 ? 8.477 8.757 -20.542 1.00 38.50 198 THR A C 1
ATOM 1530 O O . THR A 1 198 ? 8.543 7.705 -21.176 1.00 38.50 198 THR A O 1
ATOM 1533 N N . VAL A 1 199 ? 9.511 9.572 -20.404 1.00 39.38 199 VAL A N 1
ATOM 1534 C CA . VAL A 1 199 ? 10.854 9.198 -20.818 1.00 39.38 199 VAL A CA 1
ATOM 1535 C C . VAL A 1 199 ? 11.495 8.505 -19.628 1.00 39.38 199 VAL A C 1
ATOM 1537 O O . VAL A 1 199 ? 11.600 9.086 -18.544 1.00 39.38 199 VAL A O 1
ATOM 1540 N N . LEU A 1 200 ? 11.916 7.252 -19.800 1.00 41.16 200 LEU A N 1
ATOM 1541 C CA . LEU A 1 200 ? 12.770 6.627 -18.801 1.00 41.16 200 LEU A CA 1
ATOM 1542 C C . LEU A 1 200 ? 14.133 7.308 -18.877 1.00 41.16 200 LEU A C 1
ATOM 1544 O O . LEU A 1 200 ? 14.845 7.165 -19.868 1.00 41.16 200 LEU A O 1
ATOM 1548 N N . PHE A 1 201 ? 14.498 8.031 -17.824 1.00 43.16 201 PHE A N 1
ATOM 1549 C CA . PHE A 1 201 ? 15.862 8.497 -17.627 1.00 43.16 201 PHE A CA 1
ATOM 1550 C C . PHE A 1 201 ? 16.639 7.402 -16.902 1.00 43.16 201 PHE A C 1
ATOM 1552 O O . PHE A 1 201 ? 16.617 7.314 -15.675 1.00 43.16 201 PHE A O 1
ATOM 1559 N N . ALA A 1 202 ? 17.339 6.558 -17.650 1.00 45.28 202 ALA A N 1
ATOM 1560 C CA . ALA A 1 202 ? 18.522 5.920 -17.087 1.00 45.28 202 ALA A CA 1
ATOM 1561 C C . ALA A 1 202 ? 19.663 6.950 -17.158 1.00 45.28 202 ALA A C 1
ATOM 1563 O O . ALA A 1 202 ? 19.787 7.612 -18.182 1.00 45.28 202 ALA A O 1
ATOM 1564 N N . GLY A 1 203 ? 20.456 7.127 -16.093 1.00 45.09 203 GLY A N 1
ATOM 1565 C CA . GLY A 1 203 ? 21.745 7.839 -16.137 1.00 45.09 203 GLY A CA 1
ATOM 1566 C C . GLY A 1 203 ? 21.842 9.240 -15.534 1.00 45.09 203 GLY A C 1
ATOM 1567 O O . GLY A 1 203 ? 20.959 10.073 -15.686 1.00 45.09 203 GLY A O 1
ATOM 1568 N N . HIS A 1 204 ? 22.984 9.521 -14.894 1.00 47.66 204 HIS A N 1
ATOM 1569 C CA . HIS A 1 204 ? 23.434 10.865 -14.503 1.00 47.66 204 HIS A CA 1
ATOM 1570 C C . HIS A 1 204 ? 24.567 11.334 -15.429 1.00 47.66 204 HIS A C 1
ATOM 1572 O O . HIS A 1 204 ? 25.750 11.285 -15.084 1.00 47.66 204 HIS A O 1
ATOM 1578 N N . LEU A 1 205 ? 24.201 11.775 -16.632 1.00 45.12 205 LEU A N 1
ATOM 1579 C CA . LEU A 1 205 ? 25.069 12.612 -17.452 1.00 45.12 205 LEU A CA 1
ATOM 1580 C C . LEU A 1 205 ? 24.805 14.068 -17.046 1.00 45.12 205 LEU A C 1
ATOM 1582 O O . LEU A 1 205 ? 23.670 14.532 -17.139 1.00 45.12 205 LEU A O 1
ATOM 1586 N N . ALA A 1 206 ? 25.824 14.781 -16.571 1.00 45.34 206 ALA A N 1
ATOM 1587 C CA . ALA A 1 206 ? 25.725 16.230 -16.460 1.00 45.34 206 ALA A CA 1
ATOM 1588 C C . ALA A 1 206 ? 25.939 16.805 -17.858 1.00 45.34 206 ALA A C 1
ATOM 1590 O O . ALA A 1 206 ? 26.691 16.249 -18.656 1.00 45.34 206 ALA A O 1
ATOM 1591 N N . TYR A 1 207 ? 25.317 17.927 -18.175 1.00 47.25 207 TYR A N 1
ATOM 1592 C CA . TYR A 1 207 ? 25.635 18.634 -19.402 1.00 47.25 207 TYR A CA 1
ATOM 1593 C C . TYR A 1 207 ? 26.138 20.025 -19.067 1.00 47.25 207 TYR A C 1
ATOM 1595 O O . TYR A 1 207 ? 25.650 20.679 -18.144 1.00 47.25 207 TYR A O 1
ATOM 1603 N N . LYS A 1 208 ? 27.127 20.480 -19.825 1.00 43.31 208 LYS A N 1
ATOM 1604 C CA . LYS A 1 208 ? 27.539 21.876 -19.826 1.00 43.31 208 LYS A CA 1
ATOM 1605 C C . LYS A 1 208 ? 27.044 22.497 -21.122 1.00 43.31 208 LYS A C 1
ATOM 1607 O O . LYS A 1 208 ? 27.214 21.918 -22.190 1.00 43.31 208 LYS A O 1
ATOM 1612 N N . VAL A 1 209 ? 26.430 23.671 -21.033 1.00 50.81 209 VAL A N 1
ATOM 1613 C CA . VAL A 1 209 ? 26.179 24.478 -22.228 1.00 50.81 209 VAL A CA 1
ATOM 1614 C C . VAL A 1 209 ? 27.519 25.068 -22.662 1.00 50.81 209 VAL A C 1
ATOM 1616 O O . VAL A 1 209 ? 28.174 25.773 -21.890 1.00 50.81 209 VAL A O 1
ATOM 1619 N N . GLU A 1 210 ? 27.952 24.728 -23.870 1.00 43.66 210 GLU A N 1
ATOM 1620 C CA . GLU A 1 210 ? 29.167 25.247 -24.485 1.00 43.66 210 GLU A CA 1
ATOM 1621 C C . GLU A 1 210 ? 28.771 26.239 -25.590 1.00 43.66 210 GLU A C 1
ATOM 1623 O O . GLU A 1 210 ? 28.075 25.911 -26.551 1.00 43.66 210 GLU A O 1
ATOM 1628 N N . GLY A 1 211 ? 29.148 27.507 -25.421 1.00 49.19 211 GLY A N 1
ATOM 1629 C CA . GLY A 1 211 ? 28.656 28.584 -26.283 1.00 49.19 211 GLY A CA 1
ATOM 1630 C C . GLY A 1 211 ? 27.151 28.846 -26.111 1.00 49.19 211 GLY A C 1
ATOM 1631 O O . GLY A 1 211 ? 26.602 28.651 -25.032 1.00 49.19 211 GLY A O 1
ATOM 1632 N N . LYS A 1 212 ? 26.478 29.346 -27.159 1.00 49.91 212 LYS A N 1
ATOM 1633 C CA . LYS A 1 212 ? 25.030 29.650 -27.116 1.00 49.91 212 LYS A CA 1
ATOM 1634 C C . LYS A 1 212 ? 24.139 28.477 -27.542 1.00 49.91 212 LYS A C 1
ATOM 1636 O O . LYS A 1 212 ? 22.972 28.457 -27.171 1.00 49.91 212 LYS A O 1
ATOM 1641 N N . ASN A 1 213 ? 24.681 27.520 -28.303 1.00 50.12 213 ASN A N 1
ATOM 1642 C CA . ASN A 1 213 ? 23.871 26.547 -29.048 1.00 50.12 213 ASN A CA 1
ATOM 1643 C C . ASN A 1 213 ? 24.344 25.085 -28.913 1.00 50.12 213 ASN A C 1
ATOM 1645 O O . ASN A 1 213 ? 23.773 24.224 -29.577 1.00 50.12 213 ASN A O 1
ATOM 1649 N N . ALA A 1 214 ? 25.373 24.781 -28.113 1.00 38.62 214 ALA A N 1
ATOM 1650 C CA . ALA A 1 214 ? 25.855 23.409 -27.947 1.00 38.62 214 ALA A CA 1
ATOM 1651 C C . ALA A 1 214 ? 25.692 22.930 -26.502 1.00 38.62 214 ALA A C 1
ATOM 1653 O O . ALA A 1 214 ? 25.922 23.664 -25.541 1.00 38.62 214 ALA A O 1
ATOM 1654 N N . ILE A 1 215 ? 25.283 21.672 -26.359 1.00 46.84 215 ILE A N 1
ATOM 1655 C CA . ILE A 1 215 ? 25.179 20.972 -25.083 1.00 46.84 215 ILE A CA 1
ATOM 1656 C C . ILE A 1 215 ? 26.230 19.871 -25.117 1.00 46.84 215 ILE A C 1
ATOM 1658 O O . ILE A 1 215 ? 26.143 18.960 -25.939 1.00 46.84 215 ILE A O 1
ATOM 1662 N N . GLN A 1 216 ? 27.223 19.966 -24.236 1.00 52.97 216 GLN A N 1
ATOM 1663 C CA . GLN A 1 216 ? 28.286 18.982 -24.132 1.00 52.97 216 GLN A CA 1
ATOM 1664 C C . GLN A 1 216 ? 28.018 18.036 -22.953 1.00 52.97 216 GLN A C 1
ATOM 1666 O O . GLN A 1 216 ? 27.956 18.483 -21.801 1.00 52.97 216 GLN A O 1
ATOM 1671 N N . PRO A 1 217 ? 27.885 16.727 -23.215 1.00 54.31 217 PRO A N 1
ATOM 1672 C CA . PRO A 1 217 ? 27.973 15.684 -22.208 1.00 54.31 217 PRO A CA 1
ATOM 1673 C C . PRO A 1 217 ? 29.209 15.805 -21.324 1.00 54.31 217 PRO A C 1
ATOM 1675 O O . PRO A 1 217 ? 30.335 15.860 -21.809 1.00 54.31 217 PRO A O 1
ATOM 1678 N N . THR A 1 218 ? 29.014 15.755 -20.015 1.00 52.69 218 THR A N 1
ATOM 1679 C CA . THR A 1 218 ? 30.089 15.639 -19.030 1.00 52.69 218 THR A CA 1
ATOM 1680 C C . THR A 1 218 ? 29.739 14.547 -18.027 1.00 52.69 218 THR A C 1
ATOM 1682 O O . THR A 1 218 ? 28.588 14.379 -17.617 1.00 52.69 218 THR A O 1
ATOM 1685 N N . LEU A 1 219 ? 30.737 13.768 -17.616 1.00 53.12 219 LEU A N 1
ATOM 1686 C CA . LEU A 1 219 ? 30.546 12.845 -16.502 1.00 53.12 219 LEU A CA 1
ATOM 1687 C C . LEU A 1 219 ? 30.377 13.678 -15.230 1.00 53.12 219 LEU A C 1
ATOM 1689 O O . LEU A 1 219 ? 31.259 14.457 -14.876 1.00 53.12 219 LEU A O 1
ATOM 1693 N N . ALA A 1 220 ? 29.248 13.509 -14.544 1.00 43.69 220 ALA A N 1
ATOM 1694 C CA . ALA A 1 220 ? 28.892 14.305 -13.370 1.00 43.69 220 ALA A CA 1
ATOM 1695 C C . ALA A 1 220 ? 29.823 14.080 -12.157 1.00 43.69 220 ALA A C 1
ATOM 1697 O O . ALA A 1 220 ? 29.725 14.798 -11.166 1.00 43.69 220 ALA A O 1
ATOM 1698 N N . LEU A 1 221 ? 30.739 13.104 -12.218 1.00 39.41 221 LEU A N 1
ATOM 1699 C CA . LEU A 1 221 ? 31.637 12.748 -11.122 1.00 39.41 221 LEU A CA 1
ATOM 1700 C C . LEU A 1 221 ? 33.079 12.583 -11.624 1.00 39.41 221 LEU A C 1
ATOM 1702 O O . LEU A 1 221 ? 33.371 11.719 -12.453 1.00 39.41 221 LEU A O 1
ATOM 1706 N N . LYS A 1 222 ? 34.004 13.381 -11.073 1.00 33.09 222 LYS A N 1
ATOM 1707 C CA . LYS A 1 222 ? 35.432 13.029 -11.075 1.00 33.09 222 LYS A CA 1
ATOM 1708 C C . LYS A 1 222 ? 35.612 11.810 -10.159 1.00 33.09 222 LYS A C 1
ATOM 1710 O O . LYS A 1 222 ? 35.061 11.830 -9.056 1.00 33.09 222 LYS A O 1
ATOM 1715 N N . PRO A 1 223 ? 36.383 10.777 -10.548 1.00 31.95 223 PRO A N 1
ATOM 1716 C CA . PRO A 1 223 ? 36.783 9.740 -9.608 1.00 31.95 223 PRO A CA 1
ATOM 1717 C C . PRO A 1 223 ? 37.460 10.413 -8.414 1.00 31.95 223 PRO A C 1
ATOM 1719 O O . PRO A 1 223 ? 38.349 11.247 -8.596 1.00 31.95 223 PRO A O 1
ATOM 1722 N N . ARG A 1 224 ? 37.040 10.082 -7.193 1.00 29.72 224 ARG A N 1
ATOM 1723 C CA . ARG A 1 224 ? 37.820 10.427 -6.008 1.00 29.72 224 ARG A CA 1
ATOM 1724 C C . ARG A 1 224 ? 39.132 9.663 -6.157 1.00 29.72 224 ARG A C 1
ATOM 1726 O O . ARG A 1 224 ? 39.111 8.437 -6.118 1.00 29.72 224 ARG A O 1
ATOM 1733 N N . GLU A 1 225 ? 40.244 10.359 -6.388 1.00 29.48 225 GLU A N 1
ATOM 1734 C CA . GLU A 1 225 ? 41.560 9.737 -6.270 1.00 29.48 225 GLU A CA 1
ATOM 1735 C C . GLU A 1 225 ? 41.620 9.106 -4.881 1.00 29.48 225 GLU A C 1
ATOM 1737 O O . GLU A 1 225 ? 41.589 9.803 -3.859 1.00 29.48 225 GLU A O 1
ATOM 1742 N N . SER A 1 226 ? 41.644 7.776 -4.825 1.00 30.58 226 SER A N 1
ATOM 1743 C CA . SER A 1 226 ? 42.067 7.096 -3.619 1.00 30.58 226 SER A CA 1
ATOM 1744 C C . SER A 1 226 ? 43.518 7.505 -3.429 1.00 30.58 226 SER A C 1
ATOM 1746 O O . SER A 1 226 ? 44.411 6.973 -4.087 1.00 30.58 226 SER A O 1
ATOM 1748 N N . LYS A 1 227 ? 43.772 8.476 -2.550 1.00 28.12 227 LYS A N 1
ATOM 1749 C CA . LYS A 1 227 ? 45.094 8.602 -1.956 1.00 28.12 227 LYS A CA 1
ATOM 1750 C C . LYS A 1 227 ? 45.340 7.275 -1.252 1.00 28.12 227 LYS A C 1
ATOM 1752 O O . LYS A 1 227 ? 44.863 7.073 -0.138 1.00 28.12 227 LYS A O 1
ATOM 1757 N N . SER A 1 228 ? 46.048 6.363 -1.910 1.00 31.42 228 SER A N 1
ATOM 1758 C CA . SER A 1 228 ? 46.748 5.302 -1.216 1.00 31.42 228 SER A CA 1
ATOM 1759 C C . SER A 1 228 ? 47.751 6.013 -0.315 1.00 31.42 228 SER A C 1
ATOM 1761 O O . SER A 1 228 ? 48.851 6.368 -0.736 1.00 31.42 228 SER A O 1
ATOM 1763 N N . LYS A 1 229 ? 47.368 6.290 0.932 1.00 28.47 229 LYS A N 1
ATOM 1764 C CA . LYS A 1 229 ? 48.382 6.337 1.973 1.00 28.47 229 LYS A CA 1
ATOM 1765 C C . LYS A 1 229 ? 48.871 4.903 2.067 1.00 28.47 229 LYS A C 1
ATOM 1767 O O . LYS A 1 229 ? 48.169 4.048 2.596 1.00 28.47 229 LYS A O 1
ATOM 1772 N N . ALA A 1 230 ? 50.027 4.640 1.464 1.00 28.83 230 ALA A N 1
ATOM 1773 C CA . ALA A 1 230 ? 50.821 3.492 1.843 1.00 28.83 230 ALA A CA 1
ATOM 1774 C C . ALA A 1 230 ? 50.936 3.547 3.370 1.00 28.83 230 ALA A C 1
ATOM 1776 O O . ALA A 1 230 ? 51.430 4.532 3.923 1.00 28.83 230 ALA A O 1
ATOM 1777 N N . ALA A 1 231 ? 50.387 2.543 4.046 1.00 29.31 231 ALA A N 1
ATOM 1778 C CA . ALA A 1 231 ? 50.748 2.293 5.422 1.00 29.31 231 ALA A CA 1
ATOM 1779 C C . ALA A 1 231 ? 52.235 1.933 5.388 1.00 29.31 231 ALA A C 1
ATOM 1781 O O . ALA A 1 231 ? 52.607 0.857 4.923 1.00 29.31 231 ALA A O 1
ATOM 1782 N N . ALA A 1 232 ? 53.087 2.873 5.791 1.00 29.36 232 ALA A N 1
ATOM 1783 C CA . ALA A 1 232 ? 54.429 2.535 6.216 1.00 29.36 232 ALA A CA 1
ATOM 1784 C C . ALA A 1 232 ? 54.257 1.650 7.456 1.00 29.36 232 ALA A C 1
ATOM 1786 O O . ALA A 1 232 ? 53.786 2.107 8.496 1.00 29.36 232 ALA A O 1
ATOM 1787 N N . CYS A 1 233 ? 54.518 0.358 7.290 1.00 24.31 233 CYS A N 1
ATOM 1788 C CA . CYS A 1 233 ? 54.651 -0.571 8.395 1.00 24.31 233 CYS A CA 1
ATOM 1789 C C . CYS A 1 233 ? 56.002 -0.265 9.043 1.00 24.31 233 CYS A C 1
ATOM 1791 O O . CYS A 1 233 ? 57.040 -0.610 8.484 1.00 24.31 233 CYS A O 1
ATOM 1793 N N . ASP A 1 234 ? 55.976 0.460 10.159 1.00 29.12 234 ASP A N 1
ATOM 1794 C CA . ASP A 1 234 ? 57.122 0.556 11.055 1.00 29.12 234 ASP A CA 1
ATOM 1795 C C . ASP A 1 234 ? 57.082 -0.683 11.959 1.00 29.12 234 ASP A C 1
ATOM 1797 O O . ASP A 1 234 ? 56.067 -0.951 12.610 1.00 29.12 234 ASP A O 1
ATOM 1801 N N . GLN A 1 235 ? 58.125 -1.509 11.901 1.00 34.69 235 GLN A N 1
ATOM 1802 C CA . GLN A 1 235 ? 58.132 -2.869 12.452 1.00 34.69 235 GLN A CA 1
ATOM 1803 C C . GLN A 1 235 ? 58.317 -2.939 13.978 1.00 34.69 235 GLN A C 1
ATOM 1805 O O . GLN A 1 235 ? 58.375 -4.043 14.507 1.00 34.69 235 GLN A O 1
ATOM 1810 N N . ASP A 1 236 ? 58.326 -1.818 14.706 1.00 31.91 236 ASP A N 1
ATOM 1811 C CA . ASP A 1 236 ? 58.783 -1.794 16.106 1.00 31.91 236 ASP A CA 1
ATOM 1812 C C . ASP A 1 236 ? 57.818 -1.166 17.129 1.00 31.91 236 ASP A C 1
ATOM 1814 O O . ASP A 1 236 ? 58.235 -0.642 18.161 1.00 31.91 236 ASP A O 1
ATOM 1818 N N . SER A 1 237 ? 56.497 -1.225 16.932 1.00 32.72 237 SER A N 1
ATOM 1819 C CA . SER A 1 237 ? 55.560 -0.789 17.988 1.00 32.72 237 SER A CA 1
ATOM 1820 C C . SER A 1 237 ? 54.259 -1.597 18.033 1.00 32.72 237 SER A C 1
ATOM 1822 O O . SER A 1 237 ? 53.287 -1.315 17.336 1.00 32.72 237 SER A O 1
ATOM 1824 N N . GLN A 1 238 ? 54.233 -2.609 18.907 1.00 35.12 238 GLN A N 1
ATOM 1825 C CA . GLN A 1 238 ? 53.042 -3.366 19.307 1.00 35.12 238 GLN A CA 1
ATOM 1826 C C . GLN A 1 238 ? 52.072 -2.505 20.136 1.00 35.12 238 GLN A C 1
ATOM 1828 O O . GLN A 1 238 ? 52.058 -2.633 21.352 1.00 35.12 238 GLN A O 1
ATOM 1833 N N . VAL A 1 239 ? 51.220 -1.684 19.514 1.00 29.30 239 VAL A N 1
ATOM 1834 C CA . VAL A 1 239 ? 49.899 -1.322 20.074 1.00 29.30 239 VAL A CA 1
ATOM 1835 C C . VAL A 1 239 ? 48.955 -0.930 18.929 1.00 29.30 239 VAL A C 1
ATOM 1837 O O . VAL A 1 239 ? 49.142 0.101 18.289 1.00 29.30 239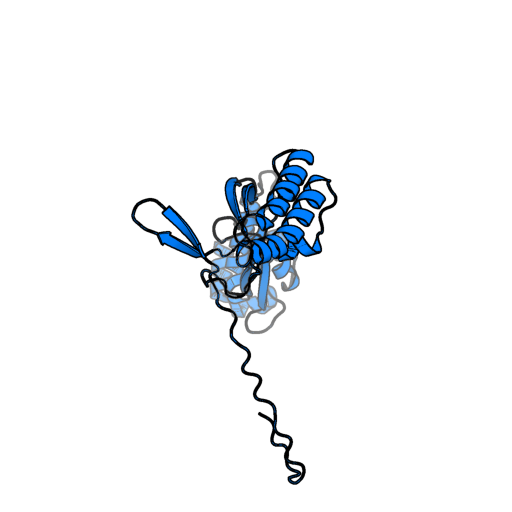 VAL A O 1
ATOM 1840 N N . CYS A 1 240 ? 47.904 -1.717 18.686 1.00 26.38 240 CYS A N 1
ATOM 1841 C CA . CYS A 1 240 ? 46.793 -1.320 17.818 1.00 26.38 240 CYS A CA 1
ATOM 1842 C C . CYS A 1 240 ? 45.657 -0.741 18.673 1.00 26.38 240 CYS A C 1
ATOM 1844 O O . CYS A 1 240 ? 45.060 -1.464 19.468 1.00 26.38 240 CYS A O 1
ATOM 1846 N N . VAL A 1 241 ? 45.330 0.539 18.484 1.00 30.30 241 VAL A N 1
ATOM 1847 C CA . VAL A 1 241 ? 44.065 1.137 18.944 1.00 30.30 241 VAL A CA 1
ATOM 1848 C C . VAL A 1 241 ? 43.167 1.302 17.717 1.00 30.30 241 VAL A C 1
ATOM 1850 O O . VAL A 1 241 ? 43.577 1.909 16.728 1.00 30.30 241 VAL A O 1
ATOM 1853 N N . ALA A 1 242 ? 41.981 0.694 17.758 1.00 29.67 242 ALA A N 1
ATOM 1854 C CA . ALA A 1 242 ? 40.989 0.721 16.683 1.00 29.67 242 ALA A CA 1
ATOM 1855 C C . ALA A 1 242 ? 40.197 2.050 16.668 1.00 29.67 242 ALA A C 1
ATOM 1857 O O . ALA A 1 242 ? 40.076 2.677 17.723 1.00 29.67 242 ALA A O 1
ATOM 1858 N N . PRO A 1 243 ? 39.674 2.479 15.502 1.00 37.03 243 PRO A N 1
ATOM 1859 C CA . PRO A 1 243 ? 38.751 3.610 15.399 1.00 37.03 243 PRO A CA 1
ATOM 1860 C C . PRO A 1 243 ? 37.366 3.314 15.989 1.00 37.03 243 PRO A C 1
ATOM 1862 O O . PRO A 1 243 ? 36.938 2.136 15.954 1.00 37.03 243 PRO A O 1
#

Organism: Aphanomyces astaci (NCBI:txid112090)

Radius of gyration: 28.58 Å; Cα contacts (8 Å, |Δi|>4): 268; chains: 1; bounding box: 88×43×64 Å

Sequence (243 aa):
MTQFGLFVNGHAEAVRDKLVKHKEGTQGLVVKAVGSLRTVDHGFLATQLVQQMTDHLVDSAISEWVLPSFITTTDHDRIVGSVVMLAVAKKYFTYKSVLSCGIPSVTLHGSVSDWQEIRRRVATLSRFDHILTAKWQHMLEPVLDQFVAAANNTPGVGFWRRICHAVGGGSGRVMADVAPGYLTVDVTVIDHSVRFTTVLFAGHLAYKVEGKNAIQPTLALKPRESKSKAAACDQDSQVCVAP

Nearest PDB structures (foldseek):
  7ytj-assembly1_A  TM=4.875E-01  e=8.419E+00  Saccharomyces cerevisiae
  4x82-assembly1_A  TM=2.378E-01  e=1.690E+00  Pteropus alecto
  3exh-assembly1_A  TM=2.163E-01  e=6.576E+00  Homo sapiens

Solvent-accessible surface area (backbone atoms only — not comparable to full-atom values): 14926 Å² total; per-residue (Å²): 107,70,69,56,22,52,51,42,61,76,38,44,78,87,46,30,84,69,49,30,66,67,92,69,75,60,50,80,46,79,48,75,45,70,40,48,98,89,68,40,62,62,52,60,53,32,45,53,48,48,59,61,47,38,81,46,27,61,52,52,63,56,57,60,71,60,32,66,80,54,96,84,57,48,73,65,51,37,34,52,25,26,48,51,50,53,60,32,45,50,83,46,40,43,83,44,79,45,68,37,84,79,82,88,52,85,51,80,72,80,54,49,64,55,41,48,49,53,48,54,55,48,67,57,38,50,78,54,61,68,73,65,28,37,56,38,36,67,44,34,50,66,54,40,51,45,51,34,30,36,58,66,76,54,57,56,61,74,54,67,71,56,72,59,86,85,63,89,88,49,90,83,66,83,89,85,87,75,81,56,28,74,51,83,43,77,28,50,44,48,57,94,88,44,77,38,88,40,68,44,77,46,46,65,69,35,71,45,77,49,81,94,86,40,78,42,85,36,77,70,63,77,81,79,77,76,76,76,72,74,80,79,81,73,94,84,69,98,75,89,81,82,135

Secondary structure (DSSP, 8-state):
-HHHHHHHHHTHHHHHHHHBS-SSS-EEEEEEEES-TTTS-HHHHHHHHHHHHHTTBS-THHHHHHS--STT--HHHHHHHHHHHHHHSTTTEEEEEEEE---S--B--S-HHHHHHHHHHHHGGGGS-TTHHHHHHHHHHHHHHHHHHHHTT---HHHHTTSS---TT-TT----------EEEEEEEEETTEEEEEEEEE--EEEEEETTTEEEEEES--------------TT-------

Foldseek 3Di:
DLVLLVVCVVCVLVCVVQFFPDNDDAAEDEAEDEDDPVQDDLLVLLVNSLVVVLVGTPHSVVSVVQADDDPPDDSVSRSVSSVSVCSSCVRHYDYYYHYDYDQPDWDDDDALVVLVVVLVVLVCQCVPDPPPSVQQSVQVNVVSVQVSCVNVVNHPVVCRRVVDDDDPPCPPDDDDDAGAYFDFDQTFRQDPNDTDRDTDGDHDFDWDDDPDPDTDTDDPDDPPPPPPPPPPPPPPDPDDDDD

InterPro domains:
  IPR025533 Protein of unknown function DUF4419 [PF14388] (1-173)
  IPR025533 Protein of unknown function DUF4419 [PTHR31252] (1-169)

pLDDT: mean 71.67, std 23.69, range [24.31, 97.44]